Protein AF-A0A379AYW0-F1 (afdb_monomer_lite)

Secondary structure (DSSP, 8-state):
-HHHHHHIIIII--EE-SSHHHHHHHHHHHHSSSSTTSTT-S-S--SSTTTTEE----PPPEETTEETTT--BHHHH-S-TTS-----TTT-TT-HHHHHTTT---SEEEE----EE---SSS--PEE-HHHHHHHHHHT--SEEEE---GGGGT--TT-HHHHHHHHH-TT-------S-GGGTSTT----------

Organism: Avibacterium gallinarum (NCBI:txid755)

InterPro domains:
  IPR002052 DNA methylase, N-6 adenine-specific, conserved site [PS00092] (109-115)
  IPR011639 Type II methyltransferase M.TaqI-like domain [PF07669] (11-186)
  IPR029063 S-adenosyl-L-methionine-dependent methyltransferase superfamily [G3DSA:3.40.50.150] (1-196)
  IPR029063 S-adenosyl-L-methionine-dependent methyltransferase superfamily [SSF53335] (3-189)

Sequence (198 aa):
MQERLNHIFTKQLFGIGITTLTAQLSRRSLYCSCEANGEYSVCTAFDDKNGHIFYRTLAHKWENGRCTECGASQEVFDRGDELETHAYHFIHSCSPFFERYKEMKFDVIIGNPPYQLSDGGAQSSASPIYQNFVEQAKKLQPEYLVMIIPARWYAGGKGLDEFRATMLQDKQIRQLHDFSNSQDCFAGVEVLKESISR

pLDDT: mean 85.73, std 15.16, range [27.28, 97.69]

Foldseek 3Di:
DQVVLQCCQQPPDAAEDQDLVRLQVVCCVSQVHSFCCDPSGSHPNDPGGSRRHDDDFAAFDDDPQAGPFQRAGCVVLVDDPPDSSGDGLLRDPPRCNCVVCVVPQAQEDADADDAFHANPDPPGPTAGRVLSNVVSVVVSVHVYYHYDYDPCLCVDDSPSPVVNVCVVPDPSDPDDDDDPDCCVVPPPDCPDDDPPDD

Radius of gyration: 18.6 Å; chains: 1; bounding box: 44×40×55 Å

Structure (mmCIF, N/CA/C/O backbone):
data_AF-A0A379AYW0-F1
#
_entry.id   AF-A0A379AYW0-F1
#
loop_
_atom_site.group_PDB
_atom_site.id
_atom_site.type_symbol
_atom_site.label_atom_id
_atom_site.label_alt_id
_atom_site.label_comp_id
_atom_site.label_asym_id
_atom_site.label_entity_id
_atom_site.label_seq_id
_atom_site.pdbx_PDB_ins_code
_atom_site.Cartn_x
_atom_site.Cartn_y
_atom_site.Cartn_z
_atom_site.occupancy
_atom_site.B_iso_or_equiv
_atom_site.auth_seq_id
_atom_site.auth_comp_id
_atom_site.auth_asym_id
_atom_site.auth_atom_id
_atom_site.pdbx_PDB_model_num
ATOM 1 N N . MET A 1 1 ? 6.128 -13.089 -27.899 1.00 87.31 1 MET A N 1
ATOM 2 C CA . MET A 1 1 ? 6.039 -13.295 -26.431 1.00 87.31 1 MET A CA 1
ATOM 3 C C . MET A 1 1 ? 6.440 -12.037 -25.666 1.00 87.31 1 MET A C 1
ATOM 5 O O . MET A 1 1 ? 5.647 -11.593 -24.847 1.00 87.31 1 MET A O 1
ATOM 9 N N . GLN A 1 2 ? 7.589 -11.423 -25.976 1.00 95.69 2 GLN A N 1
ATOM 10 C CA . GLN A 1 2 ? 8.077 -10.211 -25.299 1.00 95.69 2 GLN A CA 1
ATOM 11 C C . GLN A 1 2 ? 7.090 -9.031 -25.306 1.00 95.69 2 GLN A C 1
ATOM 13 O O . GLN A 1 2 ? 6.860 -8.428 -24.266 1.00 95.69 2 GLN A O 1
ATOM 18 N N . GLU A 1 3 ? 6.439 -8.741 -26.438 1.00 96.38 3 GLU A N 1
ATOM 19 C CA . GLU A 1 3 ? 5.441 -7.659 -26.539 1.00 96.38 3 GLU A CA 1
ATOM 20 C C . GLU A 1 3 ? 4.306 -7.793 -25.516 1.00 96.38 3 GLU A C 1
ATOM 22 O O . GLU A 1 3 ? 3.879 -6.805 -24.925 1.00 96.38 3 GLU A O 1
ATOM 27 N N . ARG A 1 4 ? 3.851 -9.027 -25.253 1.00 96.38 4 ARG A N 1
ATOM 28 C CA . ARG A 1 4 ? 2.804 -9.299 -24.263 1.00 96.38 4 ARG A CA 1
ATOM 29 C C . ARG A 1 4 ? 3.304 -9.053 -22.843 1.00 96.38 4 ARG A C 1
ATOM 31 O O . ARG A 1 4 ? 2.576 -8.455 -22.061 1.00 96.38 4 ARG A O 1
ATOM 38 N N . LEU A 1 5 ? 4.524 -9.489 -22.518 1.00 95.94 5 LEU A N 1
ATOM 39 C CA . LEU A 1 5 ? 5.135 -9.215 -21.212 1.00 95.94 5 LEU A CA 1
ATOM 40 C C . LEU A 1 5 ? 5.265 -7.708 -20.997 1.00 95.94 5 LEU A C 1
ATOM 42 O O . LEU A 1 5 ? 4.764 -7.182 -20.007 1.00 95.94 5 LEU A O 1
ATOM 46 N N . ASN A 1 6 ? 5.843 -7.006 -21.974 1.00 96.81 6 ASN A N 1
ATOM 47 C CA . ASN A 1 6 ? 5.997 -5.557 -21.932 1.00 96.81 6 ASN A CA 1
ATOM 48 C C . ASN A 1 6 ? 4.638 -4.868 -21.751 1.00 96.81 6 ASN A C 1
ATOM 50 O O . ASN A 1 6 ? 4.515 -3.974 -20.919 1.00 96.81 6 ASN A O 1
ATOM 54 N N . HIS A 1 7 ? 3.599 -5.313 -22.461 1.00 96.25 7 HIS A N 1
ATOM 55 C CA . HIS A 1 7 ? 2.253 -4.771 -22.298 1.00 96.25 7 HIS A CA 1
ATOM 56 C C . HIS A 1 7 ? 1.701 -4.988 -20.880 1.00 96.25 7 HIS A C 1
ATOM 58 O O . HIS A 1 7 ? 1.259 -4.032 -20.252 1.00 96.25 7 HIS A O 1
ATOM 64 N N . ILE A 1 8 ? 1.768 -6.209 -20.340 1.00 95.69 8 ILE A N 1
ATOM 65 C CA . ILE A 1 8 ? 1.267 -6.519 -18.990 1.00 95.69 8 ILE A CA 1
ATOM 66 C C . ILE A 1 8 ? 1.989 -5.661 -17.940 1.00 95.69 8 ILE A C 1
ATOM 68 O O . ILE A 1 8 ? 1.348 -4.951 -17.164 1.00 95.69 8 ILE A O 1
ATOM 72 N N . PHE A 1 9 ? 3.323 -5.658 -17.944 1.00 95.94 9 PHE A N 1
ATOM 73 C CA . PHE A 1 9 ? 4.095 -4.958 -16.917 1.00 95.94 9 PHE A CA 1
ATOM 74 C C . PHE A 1 9 ? 4.002 -3.433 -17.026 1.00 95.94 9 PHE A C 1
ATOM 76 O O . PHE A 1 9 ? 3.966 -2.762 -15.998 1.00 95.94 9 PHE A O 1
ATOM 83 N N . THR A 1 10 ? 3.937 -2.875 -18.238 1.00 94.56 10 THR A N 1
ATOM 84 C CA . THR A 1 10 ? 3.920 -1.412 -18.434 1.00 94.56 10 THR A CA 1
ATOM 85 C C . THR A 1 10 ? 2.520 -0.813 -18.540 1.00 94.56 10 THR A C 1
ATOM 87 O O . THR A 1 10 ? 2.402 0.410 -18.574 1.00 94.56 10 THR A O 1
ATOM 90 N N . LYS A 1 11 ? 1.452 -1.616 -18.632 1.00 93.25 11 LYS A N 1
ATOM 91 C CA . LYS A 1 11 ? 0.077 -1.098 -18.786 1.00 93.25 11 LYS A CA 1
ATOM 92 C C . LYS A 1 11 ? -0.917 -1.624 -17.760 1.00 93.25 11 LYS A C 1
ATOM 94 O O . LYS A 1 11 ? -1.907 -0.944 -17.534 1.00 93.25 11 LYS A O 1
ATOM 99 N N . GLN A 1 12 ? -0.679 -2.786 -17.151 1.00 94.19 12 GLN A N 1
ATOM 100 C CA . GLN A 1 12 ? -1.670 -3.439 -16.284 1.00 94.19 12 GLN A CA 1
ATOM 101 C C . GLN A 1 12 ? -1.223 -3.540 -14.824 1.00 94.19 12 GLN A C 1
ATOM 103 O O . GLN A 1 12 ? -2.058 -3.499 -13.927 1.00 94.19 12 GLN A O 1
ATOM 108 N N . LEU A 1 13 ? 0.082 -3.673 -14.571 1.00 94.69 13 LEU A N 1
ATOM 109 C CA . LEU A 1 13 ? 0.603 -3.895 -13.224 1.00 94.69 13 LEU A CA 1
ATOM 110 C C . LEU A 1 13 ? 1.215 -2.627 -12.630 1.00 94.69 13 LEU A C 1
ATOM 112 O O . LEU A 1 13 ? 2.143 -2.037 -13.185 1.00 94.69 13 LEU A O 1
ATOM 116 N N . PHE A 1 14 ? 0.713 -2.263 -11.454 1.00 94.94 14 PHE A N 1
ATOM 117 C CA . PHE A 1 14 ? 1.181 -1.148 -10.641 1.00 94.94 14 PHE A CA 1
ATOM 118 C C . PHE A 1 14 ? 1.263 -1.603 -9.190 1.00 94.94 14 PHE A C 1
ATOM 120 O O . PHE A 1 14 ? 0.450 -2.408 -8.739 1.00 94.94 14 PHE A O 1
ATOM 127 N N . GLY A 1 15 ? 2.251 -1.102 -8.457 1.00 94.12 15 GLY A N 1
ATOM 128 C CA . GLY A 1 15 ? 2.446 -1.477 -7.064 1.00 94.12 15 GLY A CA 1
ATOM 129 C C . GLY A 1 15 ? 2.989 -0.327 -6.242 1.00 94.12 15 GLY A C 1
ATOM 130 O O . GLY A 1 15 ? 3.643 0.579 -6.760 1.00 94.12 15 GLY A O 1
ATOM 131 N N . ILE A 1 16 ? 2.729 -0.386 -4.942 1.00 94.00 16 ILE A N 1
ATOM 132 C CA . ILE A 1 16 ? 3.261 0.557 -3.970 1.00 94.00 16 ILE A CA 1
ATOM 133 C C . ILE A 1 16 ? 3.952 -0.222 -2.857 1.00 94.00 16 ILE A C 1
ATOM 135 O O . ILE A 1 16 ? 3.343 -1.054 -2.188 1.00 94.00 16 ILE A O 1
ATOM 139 N N . GLY A 1 17 ? 5.255 -0.001 -2.706 1.00 92.31 17 GLY A N 1
ATOM 140 C CA . GLY A 1 17 ? 6.007 -0.549 -1.586 1.00 92.31 17 GLY A CA 1
ATOM 141 C C . GLY A 1 17 ? 5.681 0.215 -0.308 1.00 92.31 17 GLY A C 1
ATOM 142 O O . GLY A 1 17 ? 5.462 1.427 -0.345 1.00 92.31 17 GLY A O 1
ATOM 143 N N . ILE A 1 18 ? 5.678 -0.485 0.823 1.00 89.00 18 ILE A N 1
ATOM 144 C CA . ILE A 1 18 ? 5.595 0.141 2.153 1.00 89.00 18 ILE A CA 1
ATOM 145 C C . ILE A 1 18 ? 6.982 0.402 2.748 1.00 89.00 18 ILE A C 1
ATOM 147 O O . ILE A 1 18 ? 7.123 1.249 3.619 1.00 89.00 18 ILE A O 1
ATOM 151 N N . THR A 1 19 ? 7.994 -0.306 2.245 1.00 88.31 19 THR A N 1
ATOM 152 C CA . THR A 1 19 ? 9.399 -0.232 2.651 1.00 88.31 19 THR A CA 1
ATOM 153 C C . THR A 1 19 ? 10.314 -0.431 1.449 1.00 88.31 19 THR A C 1
ATOM 155 O O . THR A 1 19 ? 9.889 -0.939 0.401 1.00 88.31 19 THR A O 1
ATOM 158 N N . THR A 1 20 ? 11.597 -0.107 1.603 1.00 89.75 20 THR A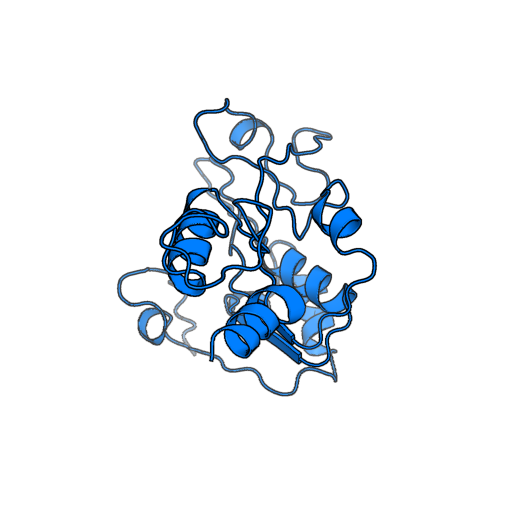 N 1
ATOM 159 C CA . THR A 1 20 ? 12.610 -0.323 0.562 1.00 89.75 20 THR A CA 1
ATOM 160 C C . THR A 1 20 ? 12.701 -1.805 0.230 1.00 89.75 20 THR A C 1
ATOM 162 O O . THR A 1 20 ? 12.694 -2.189 -0.943 1.00 89.75 20 THR A O 1
ATOM 165 N N . LEU A 1 21 ? 12.710 -2.642 1.271 1.00 90.81 21 LEU A N 1
ATOM 166 C CA . LEU A 1 21 ? 12.789 -4.092 1.146 1.00 90.81 21 LEU A CA 1
ATOM 167 C C . LEU A 1 21 ? 11.568 -4.667 0.416 1.00 90.81 21 LEU A C 1
ATOM 169 O O . LEU A 1 21 ? 11.729 -5.435 -0.531 1.00 90.81 21 LEU A O 1
ATOM 173 N N . THR A 1 22 ? 10.347 -4.282 0.802 1.00 91.44 22 THR A N 1
ATOM 174 C CA . THR A 1 22 ? 9.126 -4.799 0.151 1.00 91.44 22 THR A CA 1
ATOM 175 C C . THR A 1 22 ? 9.024 -4.353 -1.305 1.00 91.44 22 THR A C 1
ATOM 177 O O . THR A 1 22 ? 8.615 -5.145 -2.158 1.00 91.44 22 THR A O 1
ATOM 180 N N . ALA A 1 23 ? 9.468 -3.135 -1.629 1.00 93.75 23 ALA A N 1
ATOM 181 C CA . ALA A 1 23 ? 9.546 -2.664 -3.007 1.00 93.75 23 ALA A CA 1
ATOM 182 C C . ALA A 1 23 ? 10.560 -3.479 -3.832 1.00 93.75 23 ALA A C 1
ATOM 184 O O . ALA A 1 23 ? 10.254 -3.899 -4.949 1.00 93.75 23 ALA A O 1
ATOM 185 N N . GLN A 1 24 ? 11.745 -3.755 -3.280 1.00 93.94 24 GLN A N 1
ATOM 186 C CA . GLN A 1 24 ? 12.765 -4.584 -3.933 1.00 93.94 24 GLN A CA 1
ATOM 187 C C . GLN A 1 24 ? 12.297 -6.030 -4.139 1.00 93.94 24 GLN A C 1
ATOM 189 O O . GLN A 1 24 ? 12.454 -6.567 -5.234 1.00 93.94 24 GLN A O 1
ATOM 194 N N . LEU A 1 25 ? 11.688 -6.652 -3.125 1.00 94.69 25 LEU A N 1
ATOM 195 C CA . LEU A 1 25 ? 11.135 -8.008 -3.222 1.00 94.69 25 LEU A CA 1
ATOM 196 C C . LEU A 1 25 ? 10.025 -8.093 -4.274 1.00 94.69 25 LEU A C 1
ATOM 198 O O . LEU A 1 25 ? 9.996 -9.039 -5.064 1.00 94.69 25 LEU A O 1
ATOM 202 N N . SER A 1 26 ? 9.158 -7.081 -4.334 1.00 95.12 26 SER A N 1
ATOM 203 C CA . SER A 1 26 ? 8.101 -6.995 -5.346 1.00 95.12 26 SER A CA 1
ATOM 204 C C . SER A 1 26 ? 8.685 -6.898 -6.756 1.00 95.12 26 SER A C 1
ATOM 206 O O . SER A 1 26 ? 8.265 -7.641 -7.640 1.00 95.12 26 SER A O 1
ATOM 208 N N . ARG A 1 27 ? 9.710 -6.057 -6.968 1.00 96.06 27 ARG A N 1
ATOM 209 C CA . ARG A 1 27 ? 10.409 -5.966 -8.262 1.00 96.06 27 ARG A CA 1
ATOM 210 C C . ARG A 1 27 ? 11.088 -7.275 -8.643 1.00 96.06 27 ARG A C 1
ATOM 212 O O . ARG A 1 27 ? 10.895 -7.739 -9.758 1.00 96.06 27 ARG A O 1
ATOM 219 N N . ARG A 1 28 ? 11.789 -7.931 -7.715 1.00 95.44 28 ARG A N 1
ATOM 220 C CA . ARG A 1 28 ? 12.394 -9.248 -7.977 1.00 95.44 28 ARG A CA 1
ATOM 221 C C . ARG A 1 28 ? 11.352 -10.299 -8.348 1.00 95.44 28 ARG A C 1
ATOM 223 O O . ARG A 1 28 ? 11.623 -11.122 -9.211 1.00 95.44 28 ARG A O 1
ATOM 230 N N . SER A 1 29 ? 10.178 -10.268 -7.724 1.00 94.88 29 SER A N 1
ATOM 231 C CA . SER A 1 29 ? 9.106 -11.232 -8.000 1.00 94.88 29 SER A CA 1
ATOM 232 C C . SER A 1 29 ? 8.431 -10.977 -9.349 1.00 94.88 29 SER A C 1
ATOM 234 O O . SER A 1 29 ? 8.146 -11.921 -10.077 1.00 94.88 29 SER A O 1
ATOM 236 N N . LEU A 1 30 ? 8.189 -9.711 -9.696 1.00 94.94 30 LEU A N 1
ATOM 237 C CA . LEU A 1 30 ? 7.484 -9.335 -10.925 1.00 94.94 30 LEU A CA 1
ATOM 238 C C . LEU A 1 30 ? 8.405 -9.273 -12.144 1.00 94.94 30 LEU A C 1
ATOM 240 O O . LEU A 1 30 ? 8.039 -9.731 -13.218 1.00 94.94 30 LEU A O 1
ATOM 244 N N . TYR A 1 31 ? 9.589 -8.691 -11.983 1.00 95.88 31 TYR A N 1
ATOM 245 C CA . TYR A 1 31 ? 10.515 -8.391 -13.073 1.00 95.88 31 TYR A CA 1
ATOM 246 C C . TYR A 1 31 ? 11.687 -9.378 -13.146 1.00 95.88 31 TYR A C 1
ATOM 248 O O . TYR A 1 31 ? 12.513 -9.258 -14.044 1.00 95.88 31 TYR A O 1
ATOM 256 N N . CYS A 1 32 ? 11.796 -10.328 -12.207 1.00 95.06 32 CYS A N 1
ATOM 257 C CA . CYS A 1 32 ? 12.965 -11.206 -1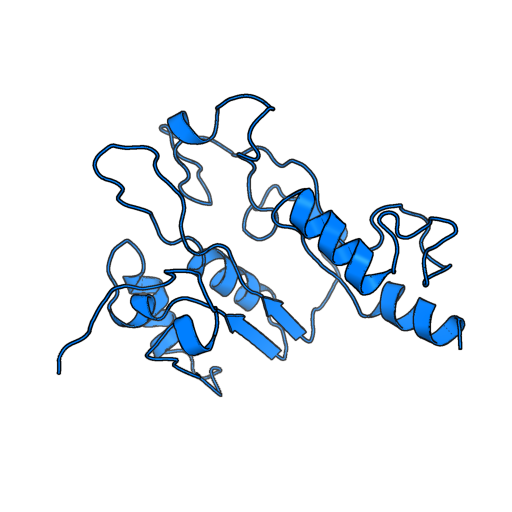2.026 1.00 95.06 32 CYS A CA 1
ATOM 258 C C . CYS A 1 32 ? 14.287 -10.451 -11.781 1.00 95.06 32 CYS A C 1
ATOM 260 O O . CYS A 1 32 ? 15.361 -11.046 -11.804 1.00 95.06 32 CYS A O 1
ATOM 262 N N . SER A 1 33 ? 14.205 -9.151 -11.483 1.00 94.44 33 SER A N 1
ATOM 263 C CA . SER A 1 33 ? 15.3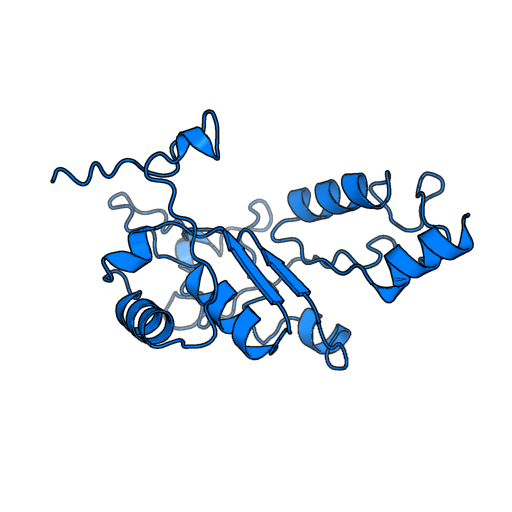34 -8.244 -11.292 1.00 94.44 33 SER A CA 1
ATOM 264 C C . SER A 1 33 ? 15.010 -7.205 -10.214 1.00 94.44 33 SER A C 1
ATOM 266 O O . SER A 1 33 ? 13.854 -6.830 -10.014 1.00 94.44 33 SER A O 1
ATOM 268 N N . CYS A 1 34 ? 16.033 -6.721 -9.505 1.00 90.69 34 CYS A N 1
ATOM 269 C CA . CYS A 1 34 ? 15.890 -5.590 -8.580 1.00 90.69 34 CYS A CA 1
ATOM 270 C C . CYS A 1 34 ? 15.622 -4.266 -9.314 1.00 90.69 34 CYS A C 1
ATOM 272 O O . CYS A 1 34 ? 15.021 -3.359 -8.727 1.00 90.69 34 CYS A O 1
ATOM 274 N N . GLU A 1 35 ? 16.063 -4.177 -10.571 1.00 94.44 35 GLU A N 1
ATOM 275 C CA . GLU A 1 35 ? 15.921 -3.026 -11.462 1.00 94.44 35 GLU A CA 1
ATOM 276 C C . GLU A 1 35 ? 15.062 -3.415 -12.666 1.00 94.44 35 GLU A C 1
ATOM 278 O O . GLU A 1 35 ? 15.389 -4.346 -13.406 1.00 94.44 35 GLU A O 1
ATOM 283 N N . ALA A 1 36 ? 13.952 -2.706 -12.859 1.00 95.81 36 ALA A N 1
ATOM 284 C CA . ALA A 1 36 ? 12.956 -3.004 -13.885 1.00 95.81 36 ALA A CA 1
ATOM 285 C C . ALA A 1 36 ? 13.475 -2.802 -15.319 1.00 95.81 36 ALA A C 1
ATOM 287 O O . ALA A 1 36 ? 12.959 -3.427 -16.242 1.00 95.81 36 ALA A O 1
ATOM 288 N N . ASN A 1 37 ? 14.488 -1.953 -15.489 1.00 95.69 37 ASN A N 1
ATOM 289 C CA . ASN A 1 37 ? 15.163 -1.653 -16.751 1.00 95.69 37 ASN A CA 1
ATOM 290 C C . ASN A 1 37 ? 16.570 -2.283 -16.845 1.00 95.69 37 ASN A C 1
ATOM 292 O O . ASN A 1 37 ? 17.343 -1.932 -17.732 1.00 95.69 37 ASN A O 1
ATOM 296 N N . GLY A 1 38 ? 16.925 -3.177 -15.914 1.00 93.12 38 GLY A N 1
ATOM 297 C CA . GLY A 1 38 ? 18.213 -3.869 -15.923 1.00 93.12 38 GLY A CA 1
ATOM 298 C C . GLY A 1 38 ? 18.268 -5.003 -16.952 1.00 93.12 38 GLY A C 1
ATOM 299 O O . GLY A 1 38 ? 17.235 -5.515 -17.380 1.00 93.12 38 GLY A O 1
ATOM 300 N N . GLU A 1 39 ? 19.480 -5.452 -17.290 1.00 93.12 39 GLU A N 1
ATOM 301 C CA . GLU A 1 39 ? 19.741 -6.523 -18.273 1.00 93.12 39 GLU A CA 1
ATOM 302 C C . GLU A 1 39 ? 18.985 -7.830 -17.971 1.00 93.12 39 GLU A C 1
ATOM 304 O O . GLU A 1 39 ? 18.524 -8.516 -18.878 1.00 93.12 39 GLU A O 1
ATOM 309 N N . TYR A 1 40 ? 18.815 -8.149 -16.685 1.00 93.12 40 TYR A N 1
ATOM 310 C CA . TYR A 1 40 ? 18.151 -9.371 -16.223 1.00 93.12 40 TYR A CA 1
ATOM 311 C C . TYR A 1 40 ? 16.630 -9.225 -16.048 1.00 93.12 40 TYR A C 1
ATOM 313 O O . TYR A 1 40 ? 15.977 -10.151 -15.565 1.00 93.12 40 TYR A O 1
ATOM 321 N N . SER A 1 41 ? 16.055 -8.068 -16.387 1.00 96.06 41 SER A N 1
ATOM 322 C CA . SER A 1 41 ? 14.611 -7.855 -16.302 1.00 96.06 41 SER A CA 1
ATOM 323 C C . SER A 1 41 ? 13.878 -8.623 -17.398 1.00 96.06 41 SER A C 1
ATOM 325 O O . SER A 1 41 ? 14.234 -8.555 -18.574 1.00 96.06 41 SER A O 1
ATOM 327 N N . VAL A 1 42 ? 12.784 -9.301 -17.043 1.00 95.88 42 VAL A N 1
ATOM 328 C CA . VAL A 1 42 ? 11.906 -9.945 -18.041 1.00 95.88 42 VAL A CA 1
ATOM 329 C C . VAL A 1 42 ? 11.105 -8.936 -18.873 1.00 95.88 42 VAL A C 1
ATOM 331 O O . VAL A 1 42 ? 10.521 -9.305 -19.894 1.00 95.88 42 VAL A O 1
ATOM 334 N N . CYS A 1 43 ? 11.052 -7.669 -18.451 1.00 95.50 43 CYS A N 1
ATOM 335 C CA . CYS A 1 43 ? 10.420 -6.576 -19.184 1.00 95.50 43 CYS A CA 1
ATOM 336 C C . CYS A 1 43 ? 11.493 -5.666 -19.787 1.00 95.50 43 CYS A C 1
ATOM 338 O O . CYS A 1 43 ? 12.316 -5.115 -19.063 1.00 95.50 43 CYS A O 1
ATOM 340 N N . THR A 1 44 ? 11.438 -5.449 -21.101 1.00 95.81 44 THR A N 1
ATOM 341 C CA . THR A 1 44 ? 12.429 -4.641 -21.837 1.00 95.81 44 THR A CA 1
ATOM 342 C C . THR A 1 44 ? 11.936 -3.235 -22.185 1.00 95.81 44 THR A C 1
ATOM 344 O O . THR A 1 44 ? 12.594 -2.521 -22.932 1.00 95.81 44 THR A O 1
ATOM 347 N N . ALA A 1 45 ? 10.757 -2.847 -21.690 1.00 96.44 45 ALA A N 1
ATOM 348 C CA . ALA A 1 45 ? 10.080 -1.600 -22.060 1.00 96.44 45 ALA A CA 1
ATOM 349 C C . ALA A 1 45 ? 10.059 -0.539 -20.947 1.00 96.44 45 ALA A C 1
ATOM 351 O O . ALA A 1 45 ? 9.389 0.480 -21.098 1.00 96.44 45 ALA A O 1
ATOM 352 N N . PHE A 1 46 ? 10.727 -0.779 -19.815 1.00 96.44 46 PHE A N 1
ATOM 353 C CA . PHE A 1 46 ? 10.852 0.227 -18.763 1.00 96.44 46 PHE A CA 1
ATOM 354 C C . PHE A 1 46 ? 12.077 1.106 -18.995 1.00 96.44 46 PHE A C 1
ATOM 356 O O . PHE A 1 46 ? 13.178 0.595 -19.161 1.00 96.44 46 PHE A O 1
ATOM 363 N N . ASP A 1 47 ? 11.885 2.420 -18.890 1.00 93.19 47 ASP A N 1
ATOM 364 C CA . ASP A 1 47 ? 12.985 3.391 -18.885 1.00 93.19 47 ASP A CA 1
ATOM 365 C C . ASP A 1 47 ? 13.492 3.682 -17.457 1.00 93.19 47 ASP A C 1
ATOM 367 O O . ASP A 1 47 ? 14.640 4.076 -17.259 1.00 93.19 47 ASP A O 1
ATOM 371 N N . ASP A 1 48 ? 12.649 3.456 -16.441 1.00 92.69 48 ASP A N 1
ATOM 372 C CA . ASP A 1 48 ? 12.943 3.701 -15.024 1.00 92.69 48 ASP A CA 1
ATOM 373 C C . ASP A 1 48 ? 13.290 2.410 -14.267 1.00 92.69 48 ASP A C 1
ATOM 375 O O . ASP A 1 48 ? 12.623 1.384 -14.416 1.00 92.69 48 ASP A O 1
ATOM 379 N N . LYS A 1 49 ? 14.269 2.488 -13.358 1.00 94.50 49 LYS A N 1
ATOM 380 C CA . LYS A 1 49 ? 14.732 1.342 -12.556 1.00 94.50 49 LYS A CA 1
ATOM 381 C C . LYS A 1 49 ? 13.684 0.775 -11.605 1.00 94.50 49 LYS A C 1
ATOM 383 O O . LYS A 1 49 ? 13.764 -0.396 -11.237 1.00 94.50 49 LYS A O 1
ATOM 388 N N . ASN A 1 50 ? 12.703 1.572 -11.188 1.00 94.06 50 ASN A N 1
ATOM 389 C CA . ASN A 1 50 ? 11.635 1.089 -10.318 1.00 94.06 50 ASN A CA 1
ATOM 390 C C . ASN A 1 50 ? 10.444 0.539 -11.114 1.00 94.06 50 ASN A C 1
ATOM 392 O O . ASN A 1 50 ? 9.584 -0.130 -10.532 1.00 94.06 50 ASN A O 1
ATOM 396 N N . GLY A 1 51 ? 10.385 0.807 -12.422 1.00 94.50 51 GLY A N 1
ATOM 397 C CA . GLY A 1 51 ? 9.231 0.509 -13.258 1.00 94.50 51 GLY A CA 1
ATOM 398 C C . GLY A 1 51 ? 7.966 1.131 -12.667 1.00 94.50 51 GLY A C 1
ATOM 399 O O . GLY A 1 51 ? 7.894 2.341 -12.426 1.00 94.50 51 GLY A O 1
ATOM 400 N N . HIS A 1 52 ? 6.973 0.287 -12.394 1.00 95.12 52 HIS A N 1
ATOM 401 C CA . HIS A 1 52 ? 5.706 0.684 -11.774 1.00 95.12 52 HIS A CA 1
ATOM 402 C C . HIS A 1 52 ? 5.575 0.291 -10.299 1.00 95.12 52 HIS A C 1
ATOM 404 O O . HIS A 1 52 ? 4.513 0.492 -9.709 1.00 95.12 52 HIS A O 1
ATOM 410 N N . ILE A 1 53 ? 6.642 -0.224 -9.681 1.00 95.38 53 ILE A N 1
ATOM 411 C CA . ILE A 1 53 ? 6.681 -0.472 -8.236 1.00 95.38 53 ILE A CA 1
ATOM 412 C C . ILE A 1 53 ? 7.189 0.782 -7.546 1.00 95.38 53 ILE A C 1
ATOM 414 O O . ILE A 1 53 ? 8.393 1.005 -7.394 1.00 95.38 53 ILE A O 1
ATOM 418 N N . PHE A 1 54 ? 6.240 1.623 -7.156 1.00 93.69 54 PHE A N 1
ATOM 419 C CA . PHE A 1 54 ? 6.505 2.917 -6.567 1.00 93.69 54 PHE A CA 1
ATOM 420 C C . PHE A 1 54 ? 6.949 2.784 -5.109 1.00 93.69 54 PHE A C 1
ATOM 422 O O . PHE A 1 54 ? 6.239 2.218 -4.280 1.00 93.69 54 PHE A O 1
ATOM 429 N N . TYR A 1 55 ? 8.106 3.354 -4.788 1.00 91.88 55 TYR A N 1
ATOM 430 C CA . TYR A 1 55 ? 8.544 3.569 -3.416 1.00 91.88 55 TYR A CA 1
ATOM 431 C C . TYR A 1 55 ? 9.607 4.663 -3.378 1.00 91.88 55 TYR A C 1
ATOM 433 O O . TYR A 1 55 ? 10.511 4.683 -4.218 1.00 91.88 55 TYR A O 1
ATOM 441 N N . ARG A 1 56 ? 9.516 5.546 -2.388 1.00 89.19 56 ARG A N 1
ATOM 442 C CA . ARG A 1 56 ? 10.610 6.405 -1.936 1.00 89.19 56 ARG A CA 1
ATOM 443 C C . ARG A 1 56 ? 10.380 6.758 -0.468 1.00 89.19 56 ARG A C 1
ATOM 445 O O . ARG A 1 56 ? 9.298 6.543 0.061 1.00 89.19 56 ARG A O 1
ATOM 452 N N . THR A 1 57 ? 11.382 7.320 0.187 1.00 88.62 57 THR A N 1
ATOM 453 C CA . THR A 1 57 ? 11.184 7.879 1.524 1.00 88.62 57 THR A CA 1
ATOM 454 C C . THR A 1 57 ? 10.201 9.051 1.457 1.00 88.62 57 THR A C 1
ATOM 456 O O . THR A 1 57 ? 10.315 9.930 0.594 1.00 88.62 57 THR A O 1
ATOM 459 N N . LEU A 1 58 ? 9.222 9.055 2.361 1.00 89.56 58 LEU A N 1
ATOM 460 C CA . LEU A 1 58 ? 8.257 10.133 2.543 1.00 89.56 58 LEU A CA 1
ATOM 461 C C . LEU A 1 58 ? 8.301 10.580 4.003 1.00 89.56 58 LEU A C 1
ATOM 463 O O . LEU A 1 58 ? 8.189 9.757 4.909 1.00 89.56 58 LEU A O 1
ATOM 467 N N . ALA A 1 59 ? 8.459 11.881 4.223 1.00 89.44 59 ALA A N 1
ATOM 468 C CA . ALA A 1 59 ? 8.415 12.450 5.560 1.00 89.44 59 ALA A CA 1
ATOM 469 C C . ALA A 1 59 ? 6.967 12.567 6.052 1.00 89.44 59 ALA A C 1
ATOM 471 O O . ALA A 1 59 ? 6.059 12.908 5.286 1.00 89.44 59 ALA A O 1
ATOM 472 N N . HIS A 1 60 ? 6.766 12.322 7.344 1.00 89.88 60 HIS A N 1
ATOM 473 C CA . HIS A 1 60 ? 5.517 12.650 8.018 1.00 89.88 60 HIS A CA 1
ATOM 474 C C . HIS A 1 60 ? 5.340 14.169 8.132 1.00 89.88 60 HIS A C 1
ATOM 476 O O . HIS A 1 60 ? 6.305 14.933 8.179 1.00 89.88 60 HIS A O 1
ATOM 482 N N . LYS A 1 61 ? 4.081 14.605 8.214 1.00 91.06 61 LYS A N 1
ATOM 483 C CA . LYS A 1 61 ? 3.721 15.959 8.647 1.00 91.06 61 LYS A CA 1
ATOM 484 C C . LYS A 1 61 ? 3.299 15.902 10.107 1.00 91.06 61 LYS A C 1
ATOM 486 O O . LYS A 1 61 ? 2.354 15.180 10.430 1.00 91.06 61 LYS A O 1
ATOM 491 N N . TRP A 1 62 ? 4.009 16.632 10.957 1.00 90.88 62 TRP A N 1
ATOM 492 C CA . TRP A 1 62 ? 3.828 16.604 12.405 1.00 90.88 62 TRP A CA 1
ATOM 493 C C . TRP A 1 62 ? 2.979 17.777 12.891 1.00 90.88 62 TRP A C 1
ATOM 495 O O . TRP A 1 62 ? 3.217 18.921 12.506 1.00 90.88 62 TRP A O 1
ATOM 505 N N . GLU A 1 63 ? 2.032 17.494 13.780 1.00 91.50 63 GLU A N 1
ATOM 506 C CA . GLU A 1 63 ? 1.270 18.491 14.528 1.00 91.50 63 GLU A CA 1
ATOM 507 C C . GLU A 1 63 ? 1.002 17.946 15.937 1.00 91.50 63 GLU A C 1
ATOM 509 O O . GLU A 1 63 ? 0.577 16.802 16.101 1.00 91.50 63 GLU A O 1
ATOM 514 N N . ASN A 1 64 ? 1.296 18.734 16.976 1.00 89.12 64 ASN A N 1
ATOM 515 C CA . ASN A 1 64 ? 1.127 18.332 18.382 1.00 89.12 64 ASN A CA 1
ATOM 516 C C . ASN A 1 64 ? 1.774 16.970 18.737 1.00 89.12 64 ASN A C 1
ATOM 518 O O . ASN A 1 64 ? 1.211 16.185 19.501 1.00 89.12 64 ASN A O 1
ATOM 522 N N . GLY A 1 65 ? 2.946 16.669 18.163 1.00 86.94 65 GLY A N 1
ATOM 523 C CA . GLY A 1 65 ? 3.701 15.438 18.433 1.00 86.94 65 GLY A CA 1
ATOM 524 C C . GLY A 1 65 ? 3.157 14.171 17.759 1.00 86.94 65 GLY A C 1
ATOM 525 O O . GLY A 1 65 ? 3.632 13.074 18.057 1.00 86.94 65 GLY A O 1
ATOM 526 N N . ARG A 1 66 ? 2.180 14.285 16.848 1.00 88.56 66 ARG A N 1
ATOM 527 C CA . ARG A 1 66 ? 1.665 13.161 16.049 1.00 88.56 66 ARG A CA 1
ATOM 528 C C . ARG A 1 66 ? 1.583 13.498 14.567 1.00 88.56 66 ARG A C 1
ATOM 530 O O . ARG A 1 66 ? 1.509 14.663 14.181 1.00 88.56 66 ARG A O 1
ATOM 537 N N . CYS A 1 67 ? 1.604 12.473 13.719 1.00 90.94 67 CYS A N 1
ATOM 538 C CA . CYS A 1 67 ? 1.366 12.658 12.296 1.00 90.94 67 CYS A CA 1
ATOM 539 C C . CYS A 1 67 ? -0.110 12.984 12.050 1.00 90.94 67 CYS A C 1
ATOM 541 O O . CYS A 1 67 ? -0.988 12.263 12.526 1.00 90.94 67 CYS A O 1
ATOM 543 N N . THR A 1 68 ? -0.377 14.024 11.262 1.00 90.38 68 THR A N 1
ATOM 544 C CA . THR A 1 68 ? -1.738 14.505 10.979 1.00 90.38 68 THR A CA 1
ATOM 545 C C . THR A 1 68 ? -2.605 13.518 10.192 1.00 90.38 68 THR A C 1
ATOM 547 O O . THR A 1 68 ? -3.825 13.630 10.228 1.00 90.38 68 THR A O 1
ATOM 550 N N . GLU A 1 69 ? -2.000 12.557 9.486 1.00 89.50 69 GLU A N 1
ATOM 551 C CA . GLU A 1 69 ? -2.722 11.643 8.587 1.00 89.50 69 GLU A CA 1
ATOM 552 C C . GLU A 1 69 ? -2.759 10.199 9.107 1.00 89.50 69 GLU A C 1
ATOM 554 O O . GLU A 1 69 ? -3.802 9.550 9.062 1.00 89.50 69 GLU A O 1
ATOM 559 N N . CYS A 1 70 ? -1.644 9.679 9.635 1.00 88.88 70 CYS A N 1
ATOM 560 C CA . CYS A 1 70 ? -1.594 8.306 10.152 1.00 88.88 70 CYS A CA 1
ATOM 561 C C . CYS A 1 70 ? -1.577 8.193 11.680 1.00 88.88 70 CYS A C 1
ATOM 563 O O . CYS A 1 70 ? -1.663 7.081 12.191 1.00 88.88 70 CYS A O 1
ATOM 565 N N . GLY A 1 71 ? -1.440 9.301 12.414 1.00 87.12 71 GLY A N 1
ATOM 566 C CA . GLY A 1 71 ? -1.400 9.292 13.879 1.00 87.12 71 GLY A CA 1
ATOM 567 C C . GLY A 1 71 ? -0.099 8.772 14.500 1.00 87.12 71 GLY A C 1
ATOM 568 O O . GLY A 1 71 ? -0.028 8.675 15.723 1.00 87.12 71 GLY A O 1
ATOM 569 N N . ALA A 1 72 ? 0.930 8.470 13.697 1.00 87.81 72 ALA A N 1
ATOM 570 C CA . ALA A 1 72 ? 2.240 8.040 14.191 1.00 87.81 72 ALA A CA 1
ATOM 571 C C . ALA A 1 72 ? 2.810 9.031 15.218 1.00 87.81 72 ALA A C 1
ATOM 573 O O . ALA A 1 72 ? 2.668 10.242 15.052 1.00 87.81 72 ALA A O 1
ATOM 574 N N . SER A 1 73 ? 3.455 8.525 16.271 1.00 86.62 73 SER A N 1
ATOM 575 C CA . SER A 1 73 ? 4.108 9.357 17.289 1.00 86.62 73 SER A CA 1
ATOM 576 C C . SER A 1 73 ? 5.411 9.953 16.758 1.00 86.62 73 SER A C 1
ATOM 578 O O . SER A 1 73 ? 6.292 9.207 16.328 1.00 86.62 73 SER A O 1
ATOM 580 N N . GLN A 1 74 ? 5.567 11.277 16.839 1.00 86.19 74 GLN A N 1
ATOM 581 C CA . GLN A 1 74 ? 6.800 11.946 16.417 1.00 86.19 74 GLN A CA 1
ATOM 582 C C . GLN A 1 74 ? 8.007 11.438 17.216 1.00 86.19 74 GLN A C 1
ATOM 584 O O . GLN A 1 74 ? 9.043 11.150 16.638 1.00 86.19 74 GLN A O 1
ATOM 589 N N . GLU A 1 75 ? 7.867 11.213 18.523 1.00 83.56 75 GLU A N 1
ATOM 590 C CA . GLU A 1 75 ? 8.967 10.729 19.374 1.00 83.56 75 GLU A CA 1
ATOM 591 C C . GLU A 1 75 ? 9.521 9.361 18.936 1.00 83.56 75 GLU A C 1
ATOM 593 O O . GLU A 1 75 ? 10.701 9.064 19.128 1.00 83.56 75 GLU A O 1
ATOM 598 N N . VAL A 1 76 ? 8.672 8.516 18.345 1.00 80.56 76 VAL A N 1
ATOM 599 C CA . VAL A 1 76 ? 9.040 7.160 17.911 1.00 80.56 76 VAL A CA 1
ATOM 600 C C . VAL A 1 76 ? 9.524 7.148 16.464 1.00 80.56 76 VAL A C 1
ATOM 602 O O . VAL A 1 76 ? 10.457 6.411 16.144 1.00 80.56 76 VAL A O 1
ATOM 605 N N . PHE A 1 77 ? 8.899 7.954 15.604 1.00 78.31 77 PHE A N 1
ATOM 606 C CA . PHE A 1 77 ? 9.095 7.921 14.154 1.00 78.31 77 PHE A CA 1
ATOM 607 C C . PHE A 1 77 ? 10.004 9.043 13.615 1.00 78.31 77 PHE A C 1
ATOM 609 O O . PHE A 1 77 ? 10.436 8.977 12.470 1.00 78.31 77 PHE A O 1
ATOM 616 N N . ASP A 1 78 ? 10.370 10.040 14.416 1.00 77.75 78 ASP A N 1
ATOM 617 C CA . ASP A 1 78 ? 11.341 11.089 14.057 1.00 77.75 78 ASP A CA 1
ATOM 618 C C . ASP A 1 78 ? 12.755 10.721 14.552 1.00 77.75 78 ASP A C 1
ATOM 620 O O . ASP A 1 78 ? 13.456 11.508 15.188 1.00 77.75 78 ASP A O 1
ATOM 624 N N . ARG A 1 79 ? 13.156 9.456 14.350 1.00 67.00 79 ARG A N 1
ATOM 625 C CA . ARG A 1 79 ? 14.401 8.877 14.885 1.00 67.00 79 ARG A CA 1
ATOM 626 C C . ARG A 1 79 ? 15.405 8.554 13.777 1.00 67.00 79 ARG A C 1
ATOM 628 O O . ARG A 1 79 ? 15.709 7.390 13.561 1.00 67.00 79 ARG A O 1
ATOM 635 N N . GLY A 1 80 ? 15.958 9.591 13.144 1.00 61.03 80 GLY A N 1
ATOM 636 C CA . GLY A 1 80 ? 17.095 9.495 12.215 1.00 61.03 80 GLY A CA 1
ATOM 637 C C . GLY A 1 80 ? 16.866 8.626 10.967 1.00 61.03 80 GLY A C 1
ATOM 638 O O . GLY A 1 80 ? 15.871 7.924 10.840 1.00 61.03 80 GLY A O 1
ATOM 639 N N . ASP A 1 81 ? 17.813 8.658 10.029 1.00 59.19 81 ASP A N 1
ATOM 640 C CA . ASP A 1 81 ? 17.665 7.997 8.719 1.00 59.19 81 ASP A CA 1
ATOM 641 C C . ASP A 1 81 ? 17.916 6.471 8.745 1.00 59.19 81 ASP A C 1
ATOM 643 O O . ASP A 1 81 ? 17.782 5.802 7.721 1.00 59.19 81 ASP A O 1
ATOM 647 N N . GLU A 1 82 ? 18.306 5.902 9.892 1.00 55.03 82 GLU A N 1
ATOM 648 C CA . GLU A 1 82 ? 18.689 4.483 10.008 1.00 55.03 82 GLU A CA 1
ATOM 649 C C . GLU A 1 82 ? 17.496 3.525 10.168 1.00 55.03 82 GLU A C 1
ATOM 651 O O . GLU A 1 82 ? 17.626 2.326 9.914 1.00 55.03 82 GLU A O 1
ATOM 656 N N . LEU A 1 83 ? 16.330 4.032 10.577 1.00 60.72 83 LEU A N 1
ATOM 657 C CA . LEU A 1 83 ? 15.097 3.256 10.714 1.00 60.72 83 LEU A CA 1
ATOM 658 C C . LEU A 1 83 ? 14.107 3.688 9.626 1.00 60.72 83 LEU A C 1
ATOM 660 O O . LEU A 1 83 ? 13.970 4.873 9.341 1.00 60.72 83 LEU A O 1
ATOM 664 N N . GLU A 1 84 ? 13.375 2.740 9.029 1.00 61.81 84 GLU A N 1
ATOM 665 C CA . GLU A 1 84 ? 12.328 3.037 8.034 1.00 61.81 84 GLU A CA 1
ATOM 666 C C . GLU A 1 84 ? 11.069 3.627 8.705 1.00 61.81 84 GLU A C 1
ATOM 668 O O . GLU A 1 84 ? 9.973 3.071 8.641 1.00 61.81 84 GLU A O 1
ATOM 673 N N . THR A 1 85 ? 11.210 4.770 9.376 1.00 69.19 85 THR A N 1
ATOM 674 C CA . THR A 1 85 ? 10.137 5.511 10.052 1.00 69.19 85 THR A CA 1
ATOM 675 C C . THR A 1 85 ? 9.445 6.486 9.099 1.00 69.19 85 THR A C 1
ATOM 677 O O . THR A 1 85 ? 9.228 7.663 9.387 1.00 69.19 85 THR A O 1
ATOM 680 N N . HIS A 1 86 ? 9.137 5.997 7.902 1.00 81.50 86 HIS A N 1
ATOM 681 C CA . HIS A 1 86 ? 8.610 6.811 6.817 1.00 81.50 86 HIS A CA 1
ATOM 682 C C . HIS A 1 86 ? 7.084 6.781 6.761 1.00 81.50 86 HIS A C 1
ATOM 684 O O . HIS A 1 86 ? 6.425 5.798 7.106 1.00 81.50 86 HIS A O 1
ATOM 690 N N . ALA A 1 87 ? 6.523 7.859 6.225 1.00 88.81 87 ALA A N 1
ATOM 691 C CA . ALA A 1 87 ? 5.111 7.954 5.923 1.00 88.81 87 ALA A CA 1
ATOM 692 C C . ALA A 1 87 ? 4.721 7.006 4.779 1.00 88.81 87 ALA A C 1
ATOM 694 O O . ALA A 1 87 ? 5.392 6.900 3.752 1.00 88.81 87 ALA A O 1
ATOM 695 N N . TYR A 1 88 ? 3.575 6.343 4.918 1.00 91.56 88 TYR A N 1
ATOM 696 C CA . TYR A 1 88 ? 3.058 5.455 3.883 1.00 91.56 88 TYR A CA 1
ATOM 697 C C . TYR A 1 88 ? 2.435 6.238 2.732 1.00 91.56 88 TYR A C 1
ATOM 699 O O . TYR A 1 88 ? 1.383 6.859 2.892 1.00 91.56 88 TYR A O 1
ATOM 707 N N . HIS A 1 89 ? 3.026 6.130 1.545 1.00 93.75 89 HIS A N 1
ATOM 708 C CA . HIS A 1 89 ? 2.574 6.828 0.342 1.00 93.75 89 HIS A CA 1
ATOM 709 C C . HIS A 1 89 ? 1.088 6.673 0.014 1.00 93.75 89 HIS A C 1
ATOM 711 O O . HIS A 1 89 ? 0.510 7.597 -0.549 1.00 93.75 89 HIS A O 1
ATOM 717 N N . PHE A 1 90 ? 0.488 5.519 0.312 1.00 94.25 90 PHE A N 1
ATOM 718 C CA . PHE A 1 90 ? -0.898 5.265 -0.062 1.00 94.25 90 PHE A CA 1
ATOM 719 C C . PHE A 1 90 ? -1.868 6.088 0.781 1.00 94.25 90 PHE A C 1
ATOM 721 O O . PHE A 1 90 ? -2.858 6.546 0.250 1.00 94.25 90 PHE A O 1
ATOM 728 N N . ILE A 1 91 ? -1.572 6.339 2.056 1.00 93.81 91 ILE A N 1
ATOM 729 C CA . ILE A 1 91 ? -2.488 7.028 2.981 1.00 93.81 91 ILE A CA 1
ATOM 730 C C . ILE A 1 91 ? -2.041 8.454 3.332 1.00 93.81 91 ILE A C 1
ATOM 732 O O . ILE A 1 91 ? -2.602 9.041 4.247 1.00 93.81 91 ILE A O 1
ATOM 736 N N . HIS A 1 92 ? -1.027 8.991 2.641 1.00 93.19 92 HIS A N 1
ATOM 737 C CA . HIS A 1 92 ? -0.541 10.358 2.846 1.00 93.19 92 HIS A CA 1
ATOM 738 C C . HIS A 1 92 ? -0.787 11.229 1.610 1.00 93.19 92 HIS A C 1
ATOM 740 O O . HIS A 1 92 ? -0.287 10.948 0.521 1.00 93.19 92 HIS A O 1
ATOM 746 N N . SER A 1 93 ? -1.511 12.326 1.791 1.00 88.31 93 SER A N 1
ATOM 747 C CA . SER A 1 93 ? -1.936 13.273 0.757 1.00 88.31 93 SER A CA 1
ATOM 748 C C . SER A 1 93 ? -0.775 13.977 0.049 1.00 88.31 93 SER A C 1
ATOM 750 O O . SER A 1 93 ? -0.855 14.256 -1.142 1.00 88.31 93 SER A O 1
ATOM 752 N N . CYS A 1 94 ? 0.343 14.218 0.742 1.00 86.88 94 CYS A N 1
ATOM 753 C CA . CYS A 1 94 ? 1.559 14.794 0.151 1.00 86.88 94 CYS A CA 1
ATOM 754 C C . CYS A 1 94 ? 2.338 13.816 -0.738 1.00 86.88 94 CYS A C 1
ATOM 756 O O . CYS A 1 94 ? 3.409 14.151 -1.254 1.00 86.88 94 CYS A O 1
ATOM 758 N N . SER A 1 95 ? 1.842 12.589 -0.877 1.00 91.25 95 SER A N 1
ATOM 759 C CA . SER A 1 95 ? 2.510 11.560 -1.637 1.00 91.25 95 SER A CA 1
ATOM 760 C C . SER A 1 95 ? 2.538 11.911 -3.130 1.00 91.25 95 SER A C 1
ATOM 762 O O . SER A 1 95 ? 1.491 12.085 -3.750 1.00 91.25 95 SER A O 1
ATOM 764 N N . PRO A 1 96 ? 3.719 11.891 -3.769 1.00 91.69 96 PRO A N 1
ATOM 765 C CA . PRO A 1 96 ? 3.842 12.024 -5.228 1.00 91.69 96 PRO A CA 1
ATOM 766 C C . PRO A 1 96 ? 3.163 10.887 -6.002 1.00 91.69 96 PRO A C 1
ATOM 768 O O . PRO A 1 96 ? 3.066 10.960 -7.221 1.00 91.69 96 PRO A O 1
ATOM 771 N N . PHE A 1 97 ? 2.786 9.796 -5.325 1.00 91.00 97 PHE A N 1
ATOM 772 C CA . PHE A 1 97 ? 2.155 8.645 -5.952 1.00 91.00 97 PHE A CA 1
ATOM 773 C C . PHE A 1 97 ? 0.846 9.075 -6.612 1.00 91.00 97 PHE A C 1
ATOM 775 O O . PHE A 1 97 ? 0.613 8.753 -7.774 1.00 91.00 97 PHE A O 1
ATOM 782 N N . PHE A 1 98 ? 0.041 9.861 -5.894 1.00 87.94 98 PHE A N 1
ATOM 783 C CA . PHE A 1 98 ? -1.229 10.354 -6.410 1.00 87.94 98 PHE A CA 1
ATOM 784 C C . PHE A 1 98 ? -1.035 11.353 -7.544 1.00 87.94 98 PHE A C 1
ATOM 786 O O . PHE A 1 98 ? -1.790 11.296 -8.499 1.00 87.94 98 PHE A O 1
ATOM 793 N N . GLU A 1 99 ? 0.020 12.171 -7.521 1.00 89.00 99 GLU A N 1
ATOM 794 C CA . GLU A 1 99 ? 0.356 13.033 -8.663 1.00 89.00 99 GLU A CA 1
ATOM 795 C C . GLU A 1 99 ? 0.794 12.226 -9.892 1.00 89.00 99 GLU A C 1
ATOM 797 O O . GLU A 1 99 ? 0.350 12.487 -11.010 1.00 89.00 99 GLU A O 1
ATOM 802 N N . ARG A 1 100 ? 1.633 11.202 -9.691 1.00 89.56 100 ARG A N 1
ATOM 803 C CA . ARG A 1 100 ? 2.136 10.336 -10.769 1.00 89.56 100 ARG A CA 1
ATOM 804 C C . ARG A 1 100 ? 1.021 9.528 -11.432 1.00 89.56 100 ARG A C 1
ATOM 806 O O . ARG A 1 100 ? 1.090 9.286 -12.633 1.00 89.56 100 ARG A O 1
ATOM 813 N N . TYR A 1 101 ? 0.021 9.108 -10.662 1.00 88.31 101 TYR A N 1
ATOM 814 C CA . TYR A 1 101 ? -1.058 8.231 -11.122 1.00 88.31 101 TYR A CA 1
ATOM 815 C C . TYR A 1 101 ? -2.441 8.894 -11.057 1.00 88.31 101 TYR A C 1
ATOM 817 O O . TYR A 1 101 ? -3.446 8.193 -11.016 1.00 88.31 101 TYR A O 1
ATOM 825 N N . LYS A 1 102 ? -2.514 10.231 -11.090 1.00 87.94 102 LYS A N 1
ATOM 826 C CA . LYS A 1 102 ? -3.773 10.990 -10.942 1.00 87.94 102 LYS A CA 1
ATOM 827 C C . LYS A 1 102 ? -4.844 10.638 -11.981 1.00 87.94 102 LYS A C 1
ATOM 829 O O . LYS A 1 102 ? -6.031 10.739 -11.702 1.00 87.94 102 LYS A O 1
ATOM 834 N N . GLU A 1 103 ? -4.421 10.249 -13.184 1.00 88.62 103 GLU A N 1
ATOM 835 C CA . GLU A 1 103 ? -5.309 9.894 -14.303 1.00 88.62 103 GLU A CA 1
ATOM 836 C C . GLU A 1 103 ? -5.591 8.386 -14.367 1.00 88.62 103 GLU A C 1
ATOM 838 O O . GLU A 1 103 ? -6.372 7.932 -15.204 1.00 88.62 103 GLU A O 1
ATOM 843 N N . MET A 1 104 ? -4.952 7.598 -13.495 1.00 88.31 104 MET A N 1
ATOM 844 C CA . MET A 1 104 ? -5.112 6.153 -13.465 1.00 88.31 104 MET A CA 1
ATOM 845 C C . MET A 1 104 ? -6.460 5.778 -12.856 1.00 88.31 104 MET A C 1
ATOM 847 O O . MET A 1 104 ? -6.847 6.276 -11.800 1.00 88.31 104 MET A O 1
ATOM 851 N N . LYS A 1 105 ? -7.138 4.828 -13.497 1.00 90.31 105 LYS A N 1
ATOM 852 C CA . LYS A 1 105 ? -8.278 4.117 -12.921 1.00 90.31 105 LYS A CA 1
ATOM 853 C C . LYS A 1 105 ? -7.840 2.693 -12.633 1.00 90.31 105 LYS A C 1
ATOM 855 O O . LYS A 1 105 ? -7.315 2.025 -13.517 1.00 90.31 105 LYS A O 1
ATOM 860 N N . PHE A 1 106 ? -8.014 2.259 -11.392 1.00 92.06 106 PHE A N 1
ATOM 861 C CA . PHE A 1 106 ? -7.663 0.907 -10.980 1.00 92.06 106 PHE A CA 1
ATOM 862 C C . PHE A 1 106 ? -8.909 0.037 -11.040 1.00 92.06 106 PHE A C 1
ATOM 864 O O . PHE A 1 106 ? -9.822 0.241 -10.251 1.00 92.06 106 PHE A O 1
ATOM 871 N N . ASP A 1 107 ? -8.944 -0.947 -11.933 1.00 96.19 107 ASP A N 1
ATOM 872 C CA . ASP A 1 107 ? -10.058 -1.902 -11.968 1.00 96.19 107 ASP A CA 1
ATOM 873 C C . ASP A 1 107 ? -10.013 -2.837 -10.751 1.00 96.19 107 ASP A C 1
ATOM 875 O O . ASP A 1 107 ? -11.040 -3.187 -10.174 1.00 96.19 107 ASP A O 1
ATOM 879 N N . VAL A 1 108 ? -8.803 -3.211 -10.319 1.00 96.94 108 VAL A N 1
ATOM 880 C CA . VAL A 1 108 ? -8.574 -4.139 -9.209 1.00 96.94 108 VAL A CA 1
ATOM 881 C C . VAL A 1 108 ? -7.519 -3.578 -8.262 1.00 96.94 108 VAL A C 1
ATOM 883 O O . VAL A 1 108 ? -6.419 -3.224 -8.686 1.00 96.94 108 VAL A O 1
ATOM 886 N N . ILE A 1 109 ? -7.828 -3.556 -6.965 1.00 96.94 109 ILE A N 1
ATOM 887 C CA . ILE A 1 109 ? -6.872 -3.255 -5.895 1.00 96.94 109 ILE A CA 1
ATOM 888 C C . ILE A 1 109 ? -6.783 -4.462 -4.962 1.00 96.94 109 ILE A C 1
ATOM 890 O O . ILE A 1 109 ? -7.793 -4.933 -4.439 1.00 96.94 109 ILE A O 1
ATOM 894 N N . ILE A 1 110 ? -5.559 -4.943 -4.738 1.00 96.94 110 ILE A N 1
ATOM 895 C CA . ILE A 1 110 ? -5.254 -6.045 -3.821 1.00 96.94 110 ILE A CA 1
ATOM 896 C C . ILE A 1 110 ? -4.230 -5.547 -2.805 1.00 96.94 110 ILE A C 1
ATOM 898 O O . ILE A 1 110 ? -3.205 -4.985 -3.194 1.00 96.94 110 ILE A O 1
ATOM 902 N N . GLY A 1 111 ? -4.485 -5.755 -1.514 1.00 94.88 111 GLY A N 1
ATOM 903 C CA . GLY A 1 111 ? -3.597 -5.271 -0.461 1.00 94.88 1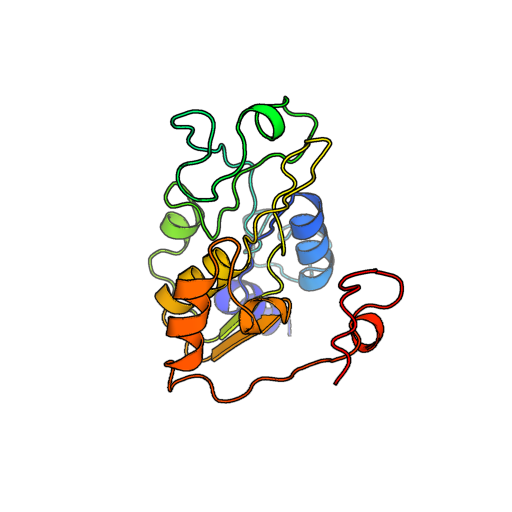11 GLY A CA 1
ATOM 904 C C . GLY A 1 111 ? -3.535 -6.160 0.777 1.00 94.88 111 GLY A C 1
ATOM 905 O O . GLY A 1 111 ? -4.516 -6.774 1.190 1.00 94.88 111 GLY A O 1
ATOM 906 N N . ASN A 1 112 ? -2.361 -6.166 1.407 1.00 93.25 112 ASN A N 1
ATOM 907 C CA . ASN A 1 112 ? -2.140 -6.647 2.770 1.00 93.25 112 ASN A CA 1
ATOM 908 C C . ASN A 1 112 ? -1.489 -5.499 3.564 1.00 93.25 112 ASN A C 1
ATOM 910 O O . ASN A 1 112 ? -0.259 -5.423 3.629 1.00 93.25 112 ASN A O 1
ATOM 914 N N . PRO A 1 113 ? -2.284 -4.516 4.025 1.00 93.25 113 PRO A N 1
ATOM 915 C CA . PRO A 1 113 ? -1.759 -3.309 4.648 1.00 93.25 113 PRO A CA 1
ATOM 916 C C . PRO A 1 113 ? -1.088 -3.617 5.996 1.00 93.25 113 PRO A C 1
ATOM 918 O O . PRO A 1 113 ? -1.432 -4.608 6.641 1.00 93.25 113 PRO A O 1
ATOM 921 N N . PRO A 1 114 ? -0.185 -2.745 6.478 1.00 90.75 114 PRO A N 1
ATOM 922 C CA . PRO A 1 114 ? 0.316 -2.819 7.846 1.00 90.75 114 PRO A CA 1
ATOM 923 C C . PRO A 1 114 ? -0.839 -2.804 8.856 1.00 90.75 114 PRO A C 1
ATOM 925 O O . PRO A 1 114 ? -1.797 -2.046 8.703 1.00 90.75 114 PRO A O 1
ATOM 928 N N . TYR A 1 115 ? -0.762 -3.631 9.901 1.00 89.31 115 TYR A N 1
ATOM 929 C CA . TYR A 1 115 ? -1.881 -3.779 10.837 1.00 89.31 115 TYR A CA 1
ATOM 930 C C . TYR A 1 115 ? -1.897 -2.720 11.937 1.00 89.31 115 TYR A C 1
ATOM 932 O O . TYR A 1 115 ? -2.969 -2.267 12.339 1.00 89.31 115 TYR A O 1
ATOM 940 N N . GLN A 1 116 ? -0.735 -2.329 12.450 1.00 86.75 116 GLN A N 1
ATOM 941 C CA . GLN A 1 116 ? -0.643 -1.440 13.604 1.00 86.75 116 GLN A CA 1
ATOM 942 C C . GLN A 1 116 ? 0.588 -0.538 13.505 1.00 86.75 116 GLN A C 1
ATOM 944 O O . GLN A 1 116 ? 1.598 -0.924 12.915 1.00 86.75 116 GLN A O 1
ATOM 949 N N . LEU A 1 117 ? 0.505 0.639 14.120 1.00 81.38 117 LEU A N 1
ATOM 950 C CA . LEU A 1 117 ? 1.660 1.470 14.443 1.00 81.38 117 LEU A CA 1
ATOM 951 C C . LEU A 1 117 ? 2.182 1.086 15.829 1.00 81.38 117 LEU A C 1
ATOM 953 O O . LEU A 1 117 ? 1.404 0.900 16.765 1.00 81.38 117 LEU A O 1
ATOM 957 N N . SER A 1 118 ? 3.501 0.935 15.949 1.00 67.94 118 SER A N 1
ATOM 958 C CA . SER A 1 118 ? 4.148 0.714 17.241 1.00 67.94 118 SER A CA 1
ATOM 959 C C . SER A 1 118 ? 4.413 2.062 17.903 1.00 67.94 118 SER A C 1
ATOM 961 O O . SER A 1 118 ? 5.195 2.851 17.385 1.00 67.94 118 SER A O 1
ATOM 963 N N . ASP A 1 119 ? 3.792 2.310 19.056 1.00 59.16 119 ASP A N 1
ATOM 964 C CA . ASP A 1 119 ? 3.909 3.582 19.784 1.00 59.16 119 ASP A CA 1
ATOM 965 C C . ASP A 1 119 ? 5.068 3.593 20.805 1.00 59.16 119 ASP A C 1
ATOM 967 O O . ASP A 1 119 ? 5.157 4.489 21.638 1.00 59.16 119 ASP A O 1
ATOM 971 N N . GLY A 1 120 ? 5.974 2.606 20.760 1.00 51.84 120 GLY A N 1
ATOM 972 C CA . GLY A 1 120 ? 7.266 2.612 21.472 1.00 51.84 120 GLY A CA 1
ATOM 973 C C . GLY A 1 120 ? 7.243 2.616 23.014 1.00 51.84 120 GLY A C 1
ATOM 974 O O . GLY A 1 120 ? 8.303 2.493 23.624 1.00 51.84 120 GLY A O 1
ATOM 975 N N . GLY A 1 121 ? 6.079 2.743 23.661 1.00 48.91 121 GLY A N 1
ATOM 976 C CA . GLY A 1 121 ? 5.937 2.834 25.119 1.00 48.91 121 GLY A CA 1
ATOM 977 C C . GLY A 1 121 ? 5.768 1.493 25.850 1.00 48.91 121 GLY A C 1
ATOM 978 O O . GLY A 1 121 ? 5.279 0.512 25.292 1.00 48.91 121 GLY A O 1
ATOM 979 N N . ALA A 1 122 ? 6.112 1.476 27.148 1.00 43.38 122 ALA A N 1
ATOM 980 C CA . ALA A 1 122 ? 6.007 0.320 28.057 1.00 43.38 122 ALA A CA 1
ATOM 981 C C . ALA A 1 122 ? 4.562 -0.190 28.283 1.00 43.38 122 ALA A C 1
ATOM 983 O O . ALA A 1 122 ? 4.362 -1.303 28.764 1.00 43.38 122 ALA A O 1
ATOM 984 N N . GLN A 1 123 ? 3.559 0.608 27.901 1.00 45.22 123 GLN A N 1
ATOM 985 C CA . GLN A 1 123 ? 2.168 0.201 27.706 1.00 45.22 123 GLN A CA 1
ATOM 986 C C . GLN A 1 123 ? 1.855 0.331 26.211 1.00 45.22 123 GLN A C 1
ATOM 988 O O . GLN A 1 123 ? 1.406 1.373 25.743 1.00 45.22 123 GLN A O 1
ATOM 993 N N . SER A 1 124 ? 2.171 -0.712 25.447 1.00 48.66 124 SER A N 1
ATOM 994 C CA . SER A 1 124 ? 2.086 -0.766 23.985 1.00 48.66 124 SER A CA 1
ATOM 995 C C . SER A 1 124 ? 0.637 -0.726 23.473 1.00 48.66 124 SER A C 1
ATOM 997 O O . SER A 1 124 ? 0.075 -1.725 23.016 1.00 48.66 124 SER A O 1
ATOM 999 N N . SER A 1 125 ? -0.013 0.439 23.514 1.00 55.28 125 SER A N 1
ATOM 1000 C CA . SER A 1 125 ? -1.286 0.631 22.820 1.00 55.28 125 SER A CA 1
ATOM 1001 C C . SER A 1 125 ? -1.030 0.792 21.323 1.00 55.28 125 SER A C 1
ATOM 1003 O O . SER A 1 125 ? -1.056 1.893 20.801 1.00 55.28 125 SER A O 1
ATOM 1005 N N . ALA A 1 126 ? -0.769 -0.309 20.622 1.00 68.88 126 ALA A N 1
ATOM 1006 C CA . ALA A 1 126 ? -0.595 -0.275 19.177 1.00 68.88 126 ALA A CA 1
ATOM 1007 C C . ALA A 1 126 ? -1.904 0.168 18.496 1.00 68.88 126 ALA A C 1
ATOM 1009 O O . ALA A 1 126 ? -2.954 -0.480 18.659 1.00 68.88 126 ALA A O 1
ATOM 1010 N N . SER A 1 127 ? -1.841 1.290 17.780 1.00 82.44 127 SER A N 1
ATOM 1011 C CA . SER A 1 127 ? -2.988 1.893 17.102 1.00 82.44 127 SER A CA 1
ATOM 1012 C C . SER A 1 127 ? -3.200 1.224 15.738 1.00 82.44 127 SER A C 1
ATOM 1014 O O . SER A 1 127 ? -2.233 1.079 14.984 1.00 82.44 127 SER A O 1
ATOM 1016 N N . PRO A 1 128 ? -4.425 0.779 15.399 1.00 90.00 128 PRO A N 1
ATOM 1017 C CA . PRO A 1 128 ? -4.726 0.250 14.071 1.00 90.00 128 PRO A CA 1
ATOM 1018 C C . PRO A 1 128 ? -4.404 1.271 12.974 1.00 90.00 128 PRO A C 1
ATOM 1020 O O . PRO A 1 128 ? -4.664 2.461 13.147 1.00 90.00 128 PRO A O 1
ATOM 1023 N N . ILE A 1 129 ? -3.865 0.811 11.843 1.00 92.38 129 ILE A N 1
ATOM 1024 C CA . ILE A 1 129 ? -3.618 1.669 10.664 1.00 92.38 129 ILE A CA 1
ATOM 1025 C C . ILE A 1 129 ? -4.227 1.114 9.368 1.00 92.38 129 ILE A C 1
ATOM 1027 O O . ILE A 1 129 ? -4.458 1.866 8.420 1.00 92.38 129 ILE A O 1
ATOM 1031 N N . TYR A 1 130 ? -4.534 -0.187 9.309 1.00 94.12 130 TYR A N 1
ATOM 1032 C CA . TYR A 1 130 ? -5.064 -0.833 8.102 1.00 94.12 130 TYR A CA 1
ATOM 1033 C C . TYR A 1 130 ? -6.373 -0.207 7.605 1.00 94.12 130 TYR A C 1
ATOM 1035 O O . TYR A 1 130 ? -6.623 -0.211 6.401 1.00 94.12 130 TYR A O 1
ATOM 1043 N N . GLN A 1 131 ? -7.194 0.346 8.501 1.00 95.06 131 GLN A N 1
ATOM 1044 C CA . GLN A 1 131 ? -8.460 0.989 8.155 1.00 95.06 131 GLN A CA 1
ATOM 1045 C C . GLN A 1 131 ? -8.249 2.171 7.204 1.00 95.06 131 GLN A C 1
ATOM 1047 O O . GLN A 1 131 ? -8.964 2.284 6.212 1.00 95.06 131 GLN A O 1
ATOM 1052 N N . ASN A 1 132 ? -7.182 2.954 7.404 1.00 95.31 132 ASN A N 1
ATOM 1053 C CA . ASN A 1 132 ? -6.861 4.096 6.548 1.00 95.31 132 ASN A CA 1
ATOM 1054 C C . ASN A 1 132 ? -6.532 3.634 5.118 1.00 95.31 132 ASN A C 1
ATOM 1056 O O . ASN A 1 132 ? -6.894 4.293 4.145 1.00 95.31 132 ASN A O 1
ATOM 1060 N N . PHE A 1 133 ? -5.878 2.475 4.971 1.00 96.44 133 PHE A N 1
ATOM 1061 C CA . PHE A 1 133 ? -5.588 1.888 3.659 1.00 96.44 133 PHE A CA 1
ATOM 1062 C C . PHE A 1 133 ? -6.857 1.383 2.972 1.00 96.44 133 PHE A C 1
ATOM 1064 O O . PHE A 1 133 ? -7.026 1.603 1.775 1.00 96.44 133 PHE A O 1
ATOM 1071 N N . VAL A 1 134 ? -7.753 0.721 3.709 1.00 96.62 134 VAL A N 1
ATOM 1072 C CA . VAL A 1 134 ? -9.031 0.245 3.160 1.00 96.62 134 VAL A CA 1
ATOM 1073 C C . VAL A 1 134 ? -9.879 1.427 2.695 1.00 96.62 134 VAL A C 1
ATOM 1075 O O . VAL A 1 134 ? -10.349 1.436 1.560 1.00 96.62 134 VAL A O 1
ATOM 1078 N N . GLU A 1 135 ? -10.038 2.450 3.531 1.00 96.00 135 GLU A N 1
ATOM 1079 C CA . GLU A 1 135 ? -10.812 3.648 3.197 1.00 96.00 135 GLU A CA 1
ATOM 1080 C C . GLU A 1 135 ? -10.234 4.388 1.995 1.00 96.00 135 GLU A C 1
ATOM 1082 O O . GLU A 1 135 ? -10.975 4.785 1.094 1.00 96.00 135 GLU A O 1
ATOM 1087 N N . GLN A 1 136 ? -8.911 4.531 1.935 1.00 95.44 136 GLN A N 1
ATOM 1088 C CA . GLN A 1 136 ? -8.268 5.155 0.791 1.00 95.44 136 GLN A CA 1
ATOM 1089 C C . GLN A 1 136 ? -8.439 4.336 -0.491 1.00 95.44 136 GLN A C 1
ATOM 1091 O O . GLN A 1 136 ? -8.712 4.910 -1.544 1.00 95.44 136 GLN A O 1
ATOM 1096 N N . ALA A 1 137 ? -8.347 3.006 -0.420 1.00 95.50 137 ALA A N 1
ATOM 1097 C CA . ALA A 1 137 ? -8.604 2.148 -1.573 1.00 95.50 137 ALA A CA 1
ATOM 1098 C C . ALA A 1 137 ? -10.056 2.272 -2.063 1.00 95.50 137 ALA A C 1
ATOM 1100 O O . ALA A 1 137 ? -10.287 2.353 -3.267 1.00 95.50 137 ALA A O 1
ATOM 1101 N N . LYS A 1 138 ? -11.031 2.376 -1.149 1.00 95.06 138 LYS A N 1
ATOM 1102 C CA . LYS A 1 138 ? -12.442 2.623 -1.499 1.00 95.06 138 LYS A CA 1
ATOM 1103 C C . LYS A 1 138 ? -12.639 3.968 -2.206 1.00 95.06 138 LYS A C 1
ATOM 1105 O O . LYS A 1 138 ? -13.422 4.039 -3.150 1.00 95.06 138 LYS A O 1
ATOM 1110 N N . LYS A 1 139 ? -11.911 5.020 -1.808 1.00 93.75 139 LYS A N 1
ATOM 1111 C CA . LYS A 1 139 ? -11.966 6.345 -2.464 1.00 93.75 139 LYS A CA 1
ATOM 1112 C C . LYS A 1 139 ? -11.491 6.320 -3.919 1.00 93.75 139 LYS A C 1
ATOM 1114 O O . LYS A 1 139 ? -11.928 7.161 -4.696 1.00 93.75 139 LYS A O 1
ATOM 1119 N N . LEU A 1 140 ? -10.645 5.358 -4.295 1.00 93.38 140 LEU A N 1
ATOM 1120 C CA . LEU A 1 140 ? -10.219 5.156 -5.685 1.00 93.38 140 LEU A CA 1
ATOM 1121 C C . LEU A 1 140 ? -11.288 4.478 -6.558 1.00 93.38 140 LEU A C 1
ATOM 1123 O O . LEU A 1 140 ? -11.096 4.386 -7.766 1.00 93.38 140 LEU A O 1
ATOM 1127 N N . GLN A 1 141 ? -12.399 4.033 -5.958 1.00 94.31 141 GLN A N 1
ATOM 1128 C CA . GLN A 1 141 ? -13.550 3.426 -6.633 1.00 94.31 141 GLN A CA 1
ATOM 1129 C C . GLN A 1 141 ? -13.181 2.300 -7.621 1.00 94.31 141 GLN A C 1
ATOM 1131 O O . GLN A 1 141 ? -13.602 2.353 -8.779 1.00 94.31 141 GLN A O 1
ATOM 1136 N N . PRO A 1 142 ? -12.404 1.279 -7.199 1.00 95.94 142 PRO A N 1
ATOM 1137 C CA . PRO A 1 142 ? -12.102 0.155 -8.073 1.00 95.94 142 PRO A CA 1
ATOM 1138 C C . PRO A 1 142 ? -13.340 -0.707 -8.334 1.00 95.94 142 PRO A C 1
ATOM 1140 O O . PRO A 1 142 ? -14.279 -0.724 -7.535 1.00 95.94 142 PRO A O 1
ATOM 1143 N N . GLU A 1 143 ? -13.320 -1.483 -9.418 1.00 96.00 143 GLU A N 1
ATOM 1144 C CA . GLU A 1 143 ? -14.354 -2.494 -9.670 1.00 96.00 143 GLU A CA 1
ATOM 1145 C C . GLU A 1 143 ? -14.265 -3.635 -8.642 1.00 96.00 143 GLU A C 1
ATOM 1147 O O . GLU A 1 143 ? -15.287 -4.107 -8.137 1.00 96.00 143 GLU A O 1
ATOM 1152 N N . TYR A 1 144 ? -13.040 -4.033 -8.275 1.00 97.25 144 TYR A N 1
ATOM 1153 C CA . TYR A 1 144 ? -12.767 -5.049 -7.260 1.00 97.25 144 TYR A CA 1
ATOM 1154 C C . TYR A 1 144 ? -11.746 -4.563 -6.229 1.00 97.25 144 TYR A C 1
ATOM 1156 O O . TYR A 1 144 ? -10.651 -4.112 -6.564 1.00 97.25 144 TYR A O 1
ATOM 1164 N N . LEU A 1 145 ? -12.084 -4.733 -4.950 1.00 97.56 145 LEU A N 1
ATOM 1165 C CA . LEU A 1 145 ? -11.198 -4.470 -3.819 1.00 97.56 145 LEU A CA 1
ATOM 1166 C C . LEU A 1 145 ? -11.042 -5.740 -2.978 1.00 97.56 145 LEU A C 1
ATOM 1168 O O . LEU A 1 145 ? -12.030 -6.283 -2.485 1.00 97.56 145 LEU A O 1
ATOM 1172 N N . VAL A 1 146 ? -9.802 -6.191 -2.792 1.00 97.69 146 VAL A N 1
ATOM 1173 C CA . VAL A 1 146 ? -9.455 -7.347 -1.956 1.00 97.69 146 VAL A CA 1
ATOM 1174 C C . VAL A 1 146 ? -8.411 -6.923 -0.931 1.00 97.69 146 VAL A C 1
ATOM 1176 O O . VAL A 1 146 ? -7.296 -6.550 -1.287 1.00 97.69 146 VAL A O 1
ATOM 1179 N N . MET A 1 147 ? -8.761 -6.987 0.353 1.00 96.12 147 MET A N 1
ATOM 1180 C CA . MET A 1 147 ? -7.884 -6.554 1.442 1.00 96.12 147 MET A CA 1
ATOM 1181 C C . MET A 1 147 ? -7.785 -7.645 2.503 1.00 96.12 147 MET A C 1
ATOM 1183 O O . MET A 1 147 ? -8.805 -8.137 2.983 1.00 96.12 147 MET A O 1
ATOM 1187 N N . ILE A 1 148 ? -6.562 -7.994 2.894 1.00 94.19 148 ILE A N 1
ATOM 1188 C CA . ILE A 1 148 ? -6.300 -8.890 4.024 1.00 94.19 148 ILE A CA 1
ATOM 1189 C C . ILE A 1 148 ? -6.099 -8.021 5.264 1.00 94.19 148 ILE A C 1
ATOM 1191 O O . ILE A 1 148 ? -5.086 -7.335 5.378 1.00 94.19 148 ILE A O 1
ATOM 1195 N N . ILE A 1 149 ? -7.070 -8.018 6.179 1.00 92.94 149 ILE A N 1
ATOM 1196 C CA . ILE A 1 149 ? -7.042 -7.193 7.396 1.00 92.94 149 ILE A CA 1
ATOM 1197 C C . ILE A 1 149 ? -7.396 -8.018 8.644 1.00 92.94 149 ILE A C 1
ATOM 1199 O O . ILE A 1 149 ? -8.108 -9.014 8.529 1.00 92.94 149 ILE A O 1
ATOM 1203 N N . PRO A 1 150 ? -6.947 -7.622 9.849 1.00 89.75 150 PRO A N 1
ATOM 1204 C CA . PRO A 1 150 ? -7.220 -8.378 11.071 1.00 89.75 150 PRO A CA 1
ATOM 1205 C C . PRO A 1 150 ? -8.692 -8.294 11.490 1.00 89.75 150 PRO A C 1
ATOM 1207 O O . PRO A 1 150 ? -9.245 -7.200 11.548 1.00 89.75 150 PRO A O 1
ATOM 1210 N N . ALA A 1 151 ? -9.291 -9.407 11.924 1.00 88.81 151 ALA A N 1
ATOM 1211 C CA . ALA A 1 151 ? -10.699 -9.497 12.347 1.00 88.81 151 ALA A CA 1
ATOM 1212 C C . ALA A 1 151 ? -11.112 -8.591 13.533 1.00 88.81 151 ALA A C 1
ATOM 1214 O O . ALA A 1 151 ? -12.299 -8.399 13.786 1.00 88.81 151 ALA A O 1
ATOM 1215 N N . ARG A 1 152 ? -10.170 -7.964 14.253 1.00 85.00 152 ARG A N 1
ATOM 1216 C CA . ARG A 1 152 ? -10.468 -7.085 15.409 1.00 85.00 152 ARG A CA 1
ATOM 1217 C C . ARG A 1 152 ? -11.399 -5.912 15.097 1.00 85.00 152 ARG A C 1
ATOM 1219 O O . ARG A 1 152 ? -12.036 -5.390 16.007 1.00 85.00 152 ARG A O 1
ATOM 1226 N N . TRP A 1 153 ? -11.510 -5.504 13.830 1.00 89.56 153 TRP A N 1
ATOM 1227 C CA . TRP A 1 153 ? -12.453 -4.454 13.444 1.00 89.56 153 TRP A CA 1
ATOM 1228 C C . TRP A 1 153 ? -13.918 -4.836 13.707 1.00 89.56 153 TRP A C 1
ATOM 1230 O O . TRP A 1 153 ? -14.742 -3.939 13.865 1.00 89.56 153 TRP A O 1
ATOM 1240 N N . TYR A 1 154 ? -14.250 -6.128 13.845 1.00 88.19 154 TYR A N 1
ATOM 1241 C CA . TYR A 1 154 ? -15.595 -6.570 14.234 1.00 88.19 154 TYR A CA 1
ATOM 1242 C C . TYR A 1 154 ? -16.004 -6.107 15.632 1.00 88.19 154 TYR A C 1
ATOM 1244 O O . TYR A 1 154 ? -17.188 -5.866 15.867 1.00 88.19 154 TYR A O 1
ATOM 1252 N N . ALA A 1 155 ? -15.049 -5.995 16.559 1.00 86.06 155 ALA A N 1
ATOM 1253 C CA . ALA A 1 155 ? -15.323 -5.592 17.935 1.00 86.06 155 ALA A CA 1
ATOM 1254 C C . ALA A 1 155 ? -15.486 -4.068 18.070 1.00 86.06 155 ALA A C 1
ATOM 1256 O O . ALA A 1 155 ? -16.266 -3.606 18.902 1.00 86.06 155 ALA A O 1
ATOM 1257 N N . GLY A 1 156 ? -14.814 -3.291 17.215 1.00 81.44 156 GLY A N 1
ATOM 1258 C CA . GLY A 1 156 ? -14.691 -1.839 17.369 1.00 81.44 156 GLY A CA 1
ATOM 1259 C C . GLY A 1 156 ? -13.621 -1.448 18.396 1.00 81.44 156 GLY A C 1
ATOM 1260 O O . GLY A 1 156 ? -12.724 -2.234 18.709 1.00 81.44 156 GLY A O 1
ATOM 1261 N N . GLY A 1 157 ? -13.702 -0.219 18.907 1.00 83.50 157 GLY A N 1
ATOM 1262 C CA . GLY A 1 157 ? -12.726 0.372 19.824 1.00 83.50 157 GLY A CA 1
ATOM 1263 C C . GLY A 1 157 ? -11.403 0.769 19.154 1.00 83.50 157 GLY A C 1
ATOM 1264 O O . GLY A 1 157 ? -11.184 0.537 17.968 1.00 83.50 157 GLY A O 1
ATOM 1265 N N . LYS A 1 158 ? -10.504 1.420 19.911 1.00 82.88 158 LYS A N 1
ATOM 1266 C CA . LYS A 1 158 ? -9.196 1.923 19.422 1.00 82.88 158 LYS A CA 1
ATOM 1267 C C . LYS A 1 158 ? -9.279 2.737 18.112 1.00 82.88 158 LYS A C 1
ATOM 1269 O O . LYS A 1 158 ? -8.394 2.640 17.269 1.00 82.88 158 LYS A O 1
ATOM 1274 N N . GLY A 1 159 ? -10.349 3.515 17.936 1.00 84.81 159 GLY A N 1
ATOM 1275 C CA . GLY A 1 159 ? -10.573 4.329 16.735 1.00 84.81 159 GLY A CA 1
ATOM 1276 C C . GLY A 1 159 ? -11.198 3.586 15.547 1.00 84.81 159 GLY A C 1
ATOM 1277 O O . GLY A 1 159 ? -11.264 4.147 14.461 1.00 84.81 159 GLY A O 1
ATOM 1278 N N . LEU A 1 160 ? -11.671 2.347 15.725 1.00 91.62 160 LEU A N 1
ATOM 1279 C CA . LEU A 1 160 ? -12.285 1.544 14.658 1.00 91.62 160 LEU A CA 1
ATOM 1280 C C . LEU A 1 160 ? -13.816 1.610 14.617 1.00 91.62 160 LEU A C 1
ATOM 1282 O O . LEU A 1 160 ? -14.410 0.961 13.763 1.00 91.62 160 LEU A O 1
ATOM 1286 N N . ASP A 1 161 ? -14.475 2.342 15.516 1.00 92.50 161 ASP A N 1
ATOM 1287 C CA . ASP A 1 161 ? -15.943 2.321 15.612 1.00 92.50 161 ASP A CA 1
ATOM 1288 C C . ASP A 1 161 ? -16.623 2.858 14.346 1.00 92.50 161 ASP A C 1
ATOM 1290 O O . ASP A 1 161 ? -17.566 2.245 13.841 1.00 92.50 161 ASP A O 1
ATOM 1294 N N . GLU A 1 162 ? -16.102 3.948 13.779 1.00 94.12 162 GLU A N 1
ATOM 1295 C CA . GLU A 1 162 ? -16.586 4.498 12.509 1.00 94.12 162 GLU A CA 1
ATOM 1296 C C . GLU A 1 162 ? -16.270 3.563 11.335 1.00 94.12 162 GLU A C 1
ATOM 1298 O O . GLU A 1 162 ? -17.157 3.227 10.549 1.00 94.12 162 GLU A O 1
ATOM 1303 N N . PHE A 1 163 ? -15.036 3.055 11.257 1.00 95.12 163 PHE A N 1
ATOM 1304 C CA . PHE A 1 163 ? -14.645 2.081 10.236 1.00 95.12 163 PHE A CA 1
ATOM 1305 C C . PHE A 1 163 ? -15.543 0.836 10.269 1.00 95.12 163 PHE A C 1
ATOM 1307 O O . PHE A 1 163 ? -16.038 0.373 9.244 1.00 95.12 163 PHE A O 1
ATOM 1314 N N . ARG A 1 164 ? -15.836 0.316 11.461 1.00 95.25 164 ARG A N 1
ATOM 1315 C CA . ARG A 1 164 ? -16.756 -0.804 11.653 1.00 95.25 164 ARG A CA 1
ATOM 1316 C C . ARG A 1 164 ? -18.161 -0.453 11.177 1.00 95.25 164 ARG A C 1
ATOM 1318 O O . ARG A 1 164 ? -18.758 -1.245 10.452 1.00 95.25 164 ARG A O 1
ATOM 1325 N N . ALA A 1 165 ? -18.696 0.699 11.579 1.00 94.88 165 ALA A N 1
ATOM 1326 C CA . ALA A 1 165 ? -20.033 1.125 11.178 1.00 94.88 165 ALA A CA 1
ATOM 1327 C C . ALA A 1 165 ? -20.149 1.244 9.651 1.00 94.88 165 ALA A C 1
ATOM 1329 O O . ALA A 1 165 ? -21.103 0.724 9.070 1.00 94.88 165 ALA A O 1
ATOM 1330 N N . THR A 1 166 ? -19.156 1.852 8.997 1.00 94.75 166 THR A N 1
ATOM 1331 C CA . THR A 1 166 ? -19.136 2.003 7.535 1.00 94.75 166 THR A CA 1
ATOM 1332 C C . THR A 1 166 ? -19.009 0.661 6.823 1.00 94.75 166 THR A C 1
ATOM 1334 O O . THR A 1 166 ? -19.741 0.423 5.868 1.00 94.75 166 THR A O 1
ATOM 1337 N N . MET A 1 167 ? -18.148 -0.243 7.297 1.00 94.69 167 MET A N 1
ATOM 1338 C CA . MET A 1 167 ? -17.990 -1.585 6.726 1.00 94.69 167 MET A CA 1
ATOM 1339 C C . MET A 1 167 ? -19.255 -2.438 6.889 1.00 94.69 167 MET A C 1
ATOM 1341 O O . MET A 1 167 ? -19.656 -3.110 5.946 1.00 94.69 167 MET A O 1
ATOM 1345 N N . LEU A 1 168 ? -19.925 -2.393 8.047 1.00 92.75 168 LEU A N 1
ATOM 1346 C CA . LEU A 1 168 ? -21.170 -3.142 8.282 1.00 92.75 168 LEU A CA 1
ATOM 1347 C C . LEU A 1 168 ? -22.354 -2.621 7.455 1.00 92.75 168 LEU A C 1
ATOM 1349 O O . LEU A 1 168 ? -23.275 -3.379 7.156 1.00 92.75 168 LEU A O 1
ATOM 1353 N N . GLN A 1 169 ? -22.354 -1.334 7.106 1.00 94.31 169 GLN A N 1
ATOM 1354 C CA . GLN A 1 169 ? -23.388 -0.715 6.271 1.00 94.31 169 GLN A CA 1
ATOM 1355 C C . GLN A 1 169 ? -23.079 -0.805 4.769 1.00 94.31 169 GLN A C 1
ATOM 1357 O O . GLN A 1 169 ? -23.929 -0.457 3.943 1.00 94.31 169 GLN A O 1
ATOM 1362 N N . ASP A 1 170 ? -21.881 -1.262 4.403 1.00 93.88 170 ASP A N 1
ATOM 1363 C CA . ASP A 1 170 ? -21.431 -1.305 3.021 1.00 93.88 170 ASP A CA 1
ATOM 1364 C C . ASP A 1 170 ? -22.108 -2.439 2.242 1.00 93.88 170 ASP A C 1
ATOM 1366 O O . ASP A 1 170 ? -21.827 -3.625 2.414 1.00 93.88 170 ASP A O 1
ATOM 1370 N N . LYS A 1 171 ? -22.995 -2.054 1.323 1.00 93.38 171 LYS A N 1
ATOM 1371 C CA . LYS A 1 171 ? -23.731 -2.980 0.451 1.00 93.38 171 LYS A CA 1
ATOM 1372 C C . LYS A 1 171 ? -22.896 -3.511 -0.719 1.00 93.38 171 LYS A C 1
ATOM 1374 O O . LYS A 1 171 ? -23.385 -4.353 -1.468 1.00 93.38 171 LYS A O 1
ATOM 1379 N N . GLN A 1 172 ? -21.680 -3.003 -0.921 1.00 92.81 172 GLN A N 1
ATOM 1380 C CA . GLN A 1 172 ? -20.777 -3.438 -1.987 1.00 92.81 172 GLN A CA 1
ATOM 1381 C C . GLN A 1 172 ? -19.893 -4.618 -1.560 1.00 92.81 172 GLN A C 1
ATOM 1383 O O . GLN A 1 172 ? -19.311 -5.280 -2.423 1.00 92.81 172 GLN A O 1
ATOM 1388 N N . ILE A 1 173 ? -19.823 -4.938 -0.261 1.00 93.38 173 ILE A N 1
ATOM 1389 C CA . ILE A 1 173 ? -19.108 -6.123 0.227 1.00 93.38 173 ILE A CA 1
ATOM 1390 C C . ILE A 1 173 ? -19.861 -7.378 -0.219 1.00 93.38 173 ILE A C 1
ATOM 1392 O O . ILE A 1 173 ? -20.953 -7.680 0.258 1.00 93.38 173 ILE A O 1
ATOM 1396 N N . ARG A 1 174 ? -19.260 -8.130 -1.145 1.00 93.88 174 ARG A N 1
ATOM 1397 C CA . ARG A 1 174 ? -19.832 -9.387 -1.660 1.00 93.88 174 ARG A CA 1
ATOM 1398 C C . ARG A 1 174 ? -19.372 -10.616 -0.890 1.00 93.88 174 ARG A C 1
ATOM 1400 O O . ARG A 1 174 ? -20.109 -11.592 -0.807 1.00 93.88 174 ARG A O 1
ATOM 1407 N N . GLN A 1 175 ? -18.139 -10.594 -0.395 1.00 93.12 175 GLN A N 1
ATOM 1408 C CA . GLN A 1 175 ? -17.520 -11.723 0.287 1.00 93.12 175 GLN A CA 1
ATOM 1409 C C . GLN A 1 175 ? -16.656 -11.229 1.435 1.00 93.12 175 GLN A C 1
ATOM 1411 O O . GLN A 1 175 ? -15.934 -10.242 1.305 1.00 93.12 175 GLN A O 1
ATOM 1416 N N . LEU A 1 176 ? -16.724 -11.959 2.541 1.00 91.38 176 LEU A N 1
ATOM 1417 C CA . LEU A 1 176 ? -15.905 -11.753 3.717 1.00 91.38 176 LEU A CA 1
ATOM 1418 C C . LEU A 1 176 ? -15.518 -13.137 4.229 1.00 91.38 176 LEU A C 1
ATOM 1420 O O . LEU A 1 176 ? -16.374 -13.922 4.633 1.00 91.38 176 LEU A O 1
ATOM 1424 N N . HIS A 1 177 ? -14.229 -13.443 4.120 1.00 89.56 177 HIS A N 1
ATOM 1425 C CA . HIS A 1 177 ? -13.652 -14.713 4.547 1.00 89.56 177 HIS A CA 1
ATOM 1426 C C . HIS A 1 177 ? -12.978 -14.488 5.893 1.00 89.56 177 HIS A C 1
ATOM 1428 O O . HIS A 1 177 ? -11.987 -13.762 5.968 1.00 89.56 177 HIS A O 1
ATOM 1434 N N . ASP A 1 178 ? -13.548 -15.064 6.950 1.00 86.50 178 ASP A N 1
ATOM 1435 C CA . ASP A 1 178 ? -13.002 -14.971 8.301 1.00 86.50 178 ASP A CA 1
ATOM 1436 C C . ASP A 1 178 ? -12.204 -16.230 8.647 1.00 86.50 178 ASP A C 1
ATOM 1438 O O . ASP A 1 178 ? -12.668 -17.353 8.441 1.00 86.50 178 ASP A O 1
ATOM 1442 N N . PHE A 1 179 ? -11.004 -16.030 9.185 1.00 82.50 179 PHE A N 1
ATOM 1443 C CA . PHE A 1 179 ? -10.098 -17.098 9.591 1.00 82.50 179 PHE A CA 1
ATOM 1444 C C . PHE A 1 179 ? -9.919 -17.025 11.100 1.00 82.50 179 PHE A C 1
ATOM 1446 O O . PHE A 1 179 ? -9.207 -16.166 11.619 1.00 82.50 179 PHE A O 1
ATOM 1453 N N . SER A 1 180 ? -10.569 -17.945 11.812 1.00 76.12 180 SER A N 1
ATOM 1454 C CA . SER A 1 180 ? -10.577 -17.963 13.280 1.00 76.12 180 SER A CA 1
ATOM 1455 C C . SER A 1 180 ? -9.181 -18.175 13.868 1.00 76.12 180 SER A C 1
ATOM 1457 O O . SER A 1 180 ? -8.882 -17.686 14.956 1.00 76.12 180 SER A O 1
ATOM 1459 N N . ASN A 1 181 ? -8.323 -18.900 13.148 1.00 76.19 181 ASN A N 1
ATOM 1460 C CA . ASN A 1 181 ? -6.941 -19.131 13.521 1.00 76.19 181 ASN A CA 1
ATOM 1461 C C . ASN A 1 181 ? -6.004 -18.472 12.507 1.00 76.19 181 ASN A C 1
ATOM 1463 O O . ASN A 1 181 ? -5.897 -18.894 11.359 1.00 76.19 181 ASN A O 1
ATOM 1467 N N . SER A 1 182 ? -5.270 -17.455 12.956 1.00 72.38 182 SER A N 1
ATOM 1468 C CA . SER A 1 182 ? -4.301 -16.765 12.101 1.00 72.38 182 SER A CA 1
ATOM 1469 C C . SER A 1 182 ? -3.159 -17.659 11.601 1.00 72.38 182 SER A C 1
ATOM 1471 O O . SER A 1 182 ? -2.593 -17.361 10.550 1.00 72.38 182 SER A O 1
ATOM 1473 N N . GLN A 1 183 ? -2.858 -18.769 12.291 1.00 76.19 183 GLN A N 1
ATOM 1474 C CA . GLN A 1 183 ? -1.852 -19.743 11.845 1.00 76.19 183 GLN A CA 1
ATOM 1475 C C . GLN A 1 183 ? -2.258 -20.477 10.565 1.00 76.19 183 GLN A C 1
ATOM 1477 O O . GLN A 1 183 ? -1.381 -20.940 9.840 1.00 76.19 183 GLN A O 1
ATOM 1482 N N . ASP A 1 184 ? -3.557 -20.548 10.261 1.00 75.44 184 ASP A N 1
ATOM 1483 C CA . ASP A 1 184 ? -4.043 -21.173 9.028 1.00 75.44 184 ASP A CA 1
ATOM 1484 C C . ASP A 1 184 ? -3.624 -20.348 7.796 1.00 75.44 184 ASP A C 1
ATOM 1486 O O . ASP A 1 184 ? -3.448 -20.892 6.707 1.00 75.44 184 ASP A O 1
ATOM 1490 N N . CYS A 1 185 ? -3.414 -19.038 7.979 1.00 75.00 185 CYS A N 1
ATOM 1491 C CA . CYS A 1 185 ? -2.983 -18.111 6.930 1.00 75.00 185 CYS A CA 1
ATOM 1492 C C . CYS A 1 185 ? -1.488 -17.772 7.005 1.00 75.00 185 CYS A C 1
ATOM 1494 O O . CYS A 1 185 ? -0.841 -17.597 5.973 1.00 75.00 185 CYS A O 1
ATOM 1496 N N . PHE A 1 186 ? -0.937 -17.652 8.216 1.00 77.25 186 PHE A N 1
ATOM 1497 C CA . PHE A 1 186 ? 0.423 -17.175 8.461 1.00 77.25 186 PHE A CA 1
ATOM 1498 C C . PHE A 1 186 ? 1.151 -18.100 9.439 1.00 77.25 186 PHE A C 1
ATOM 1500 O O . PHE A 1 186 ? 1.138 -17.892 10.652 1.00 77.25 186 PHE A O 1
ATOM 1507 N N . ALA A 1 187 ? 1.816 -19.122 8.900 1.00 71.56 187 ALA A N 1
ATOM 1508 C CA . ALA A 1 187 ? 2.587 -20.063 9.703 1.00 71.56 187 ALA A CA 1
ATOM 1509 C C . ALA A 1 187 ? 3.753 -19.360 10.425 1.00 71.56 187 ALA A C 1
ATOM 1511 O O . ALA A 1 187 ? 4.589 -18.712 9.794 1.00 71.56 187 ALA A O 1
ATOM 1512 N N . GLY A 1 188 ? 3.827 -19.511 11.750 1.00 61.44 188 GLY A N 1
ATOM 1513 C CA . GLY A 1 188 ? 4.956 -19.026 12.556 1.00 61.44 188 GLY A CA 1
ATOM 1514 C C . GLY A 1 188 ? 4.920 -17.533 12.895 1.00 61.44 188 GLY A C 1
ATOM 1515 O O . GLY A 1 188 ? 5.870 -17.027 13.489 1.00 61.44 188 GLY A O 1
ATOM 1516 N N . VAL A 1 189 ? 3.832 -16.832 12.565 1.00 60.16 189 VAL A N 1
ATOM 1517 C CA . VAL A 1 189 ? 3.612 -15.438 12.971 1.00 60.16 189 VAL A CA 1
ATOM 1518 C C . VAL A 1 189 ? 2.465 -15.408 13.977 1.00 60.16 189 VAL A C 1
ATOM 1520 O O . VAL A 1 189 ? 1.348 -15.799 13.648 1.00 60.16 189 VAL A O 1
ATOM 1523 N N . GLU A 1 190 ? 2.703 -14.955 15.212 1.00 54.62 190 GLU A N 1
ATOM 1524 C CA . GLU A 1 190 ? 1.618 -14.665 16.164 1.00 54.62 190 GLU A CA 1
ATOM 1525 C C . GLU A 1 190 ? 0.877 -13.395 15.710 1.00 54.62 190 GLU A C 1
ATOM 1527 O O . GLU A 1 190 ? 1.111 -12.301 16.215 1.00 54.62 190 GLU A O 1
ATOM 1532 N N . VAL A 1 191 ? -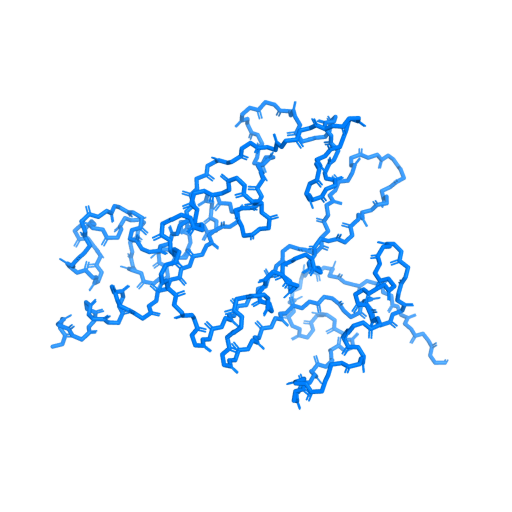0.002 -13.518 14.712 1.00 55.88 191 VAL A N 1
ATOM 1533 C CA . VAL A 1 191 ? -0.783 -12.375 14.213 1.00 55.88 191 VAL A CA 1
ATOM 1534 C C . VAL A 1 191 ? -1.929 -12.037 15.181 1.00 55.88 191 VAL A C 1
ATOM 1536 O O . VAL A 1 191 ? -2.305 -10.870 15.284 1.00 55.88 191 VAL A O 1
ATOM 1539 N N . LEU A 1 192 ? -2.472 -13.016 15.925 1.00 46.28 192 LEU A N 1
ATOM 1540 C CA . LEU A 1 192 ? -3.592 -12.836 16.864 1.00 46.28 192 LEU A CA 1
ATOM 1541 C C . LEU A 1 192 ? -3.575 -13.881 18.007 1.00 46.28 192 LEU A C 1
ATOM 1543 O O . LEU A 1 192 ? -3.747 -15.071 17.752 1.00 46.28 192 LEU A O 1
ATOM 1547 N N . LYS A 1 193 ? -3.459 -13.443 19.271 1.00 33.19 193 LYS A N 1
ATOM 1548 C CA . LYS A 1 193 ? -3.927 -14.179 20.467 1.00 33.19 193 LYS A CA 1
ATOM 1549 C C . LYS A 1 193 ? -5.128 -13.438 21.052 1.00 33.19 193 LYS A C 1
ATOM 1551 O O . LYS A 1 193 ? -4.988 -12.687 22.006 1.00 33.19 193 LYS A O 1
ATOM 15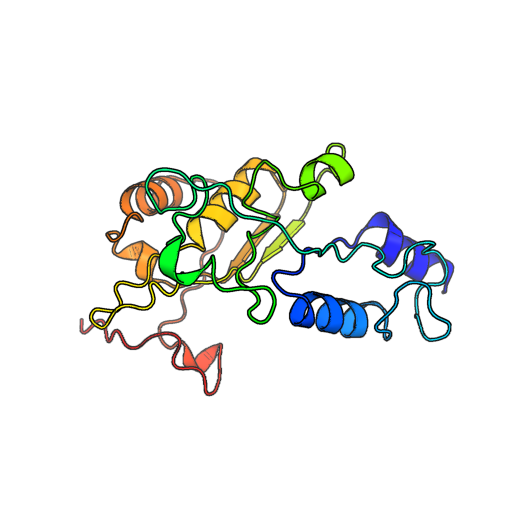56 N N . GLU A 1 194 ? -6.307 -13.638 20.482 1.00 38.06 194 GLU A N 1
ATOM 1557 C CA . GLU A 1 194 ? -7.559 -13.378 21.196 1.00 38.06 194 GLU A CA 1
ATOM 1558 C C . GLU A 1 194 ? -8.464 -14.584 20.973 1.00 38.06 194 GLU A C 1
ATOM 1560 O O . GLU A 1 194 ? -9.124 -14.737 19.949 1.00 38.06 194 GLU A O 1
ATOM 1565 N N . SER A 1 195 ? -8.428 -15.496 21.942 1.00 28.53 195 SER A N 1
ATOM 1566 C CA . SER A 1 195 ? -9.422 -16.544 22.093 1.00 28.53 195 SER A CA 1
ATOM 1567 C C . SER A 1 195 ? -10.751 -15.874 22.421 1.00 28.53 195 SER A C 1
ATOM 1569 O O . SER A 1 195 ? -10.998 -15.515 23.572 1.00 28.53 195 SER A O 1
ATOM 1571 N N . ILE A 1 196 ? -11.606 -15.693 21.420 1.00 32.84 196 ILE A N 1
ATOM 1572 C CA . ILE A 1 196 ? -13.022 -15.441 21.670 1.00 32.84 196 ILE A CA 1
ATOM 1573 C C . ILE A 1 196 ? -13.596 -16.774 22.161 1.00 32.84 196 ILE A C 1
ATOM 1575 O O . ILE A 1 196 ? -13.921 -17.652 21.360 1.00 32.84 196 ILE A O 1
ATOM 1579 N N . SER A 1 197 ? -13.651 -16.971 23.482 1.00 27.28 197 SER A N 1
ATOM 1580 C CA . SER A 1 197 ? -14.455 -18.053 24.047 1.00 27.28 197 SER A CA 1
ATOM 1581 C C . SER A 1 197 ? -15.923 -17.718 23.800 1.00 27.28 197 SER A C 1
ATOM 1583 O O . SER A 1 197 ? -16.374 -16.631 24.167 1.00 27.28 197 SER A O 1
ATOM 1585 N N . ARG A 1 198 ? -16.642 -18.637 23.153 1.00 33.53 198 ARG A N 1
ATOM 1586 C CA . ARG A 1 198 ? -18.108 -18.641 23.166 1.00 33.53 198 ARG A CA 1
ATOM 1587 C C . ARG A 1 198 ? -18.633 -18.837 24.582 1.00 33.53 198 ARG A C 1
ATOM 1589 O O . ARG A 1 198 ? -17.954 -19.557 25.348 1.00 33.53 198 ARG A O 1
#